Protein AF-A0A452YXM7-F1 (afdb_monomer_lite)

pLDDT: mean 84.39, std 13.65, range [35.69, 95.44]

Organism: Aegilops tauschii subsp. strangulata (NCBI:txid200361)

Sequence (223 aa):
LRSAGEASQRSTREDWAEWMRHFSIALLKESPSPALRTCARLAQLQPSVGRELFAAGFASCWAQMTESSQEQLVRSLKTAFSSQNIPPEILATLLNLAEFMEHDEKPLPIDTRLLGALAEKCRAYAKALHYKEMEFEAVCSKKMGANPVTVVESLIHINNQLHQHEAAIGILTYSQQHLEVQLKESWYEKLHRWDEALRAYTMKSSQASGPLQHSQNLDATLG

Radius of gyration: 25.58 Å; chains: 1; bounding box: 51×56×93 Å

InterPro domains:
  IPR014009 PIK-related kinase, FAT domain [PS51189] (114-223)
  IPR016024 Armadillo-type fold [SSF48371] (12-201)
  IPR050517 DNA Damage Response and Repair Kinase [PTHR11139] (8-211)

Secondary structure (DSSP, 8-state):
-HHHH--TT--SHHHHHHHHHHHHHHHHHH-S-HHHHHHHHHHHH-HHHHHHTHHHHHHHHHTTS-HHHHHHHHHHHHHHHT-TT--HHHHHHHHHHHHHHHHTT---SS-HHHHHHHHHHTT-HHHHHHHHHHHHHHHHTT-S---HHHHHHHHHHHHHHTT-HHHHHHHHHHHHHHS-PPPPHHHHHHTT-HHHHHHHHHHHHHHHTS-------------

Foldseek 3Di:
DLVLLAPPPQDAAVSLLVSLLSNLLVLLCQFPDPVSNVCSVVCVVPVVSSLVCRLVSCVRNVVVDDPVSLVSSLVSLVVQLPDPNRDLVSLVSSLVNQVSCVVVVRHRPDQLCSSLVSCVVSLVLVSVLVSLVVVQVCVLVVVDPDDNQVSLVVNLQSCVSVVNLVVNVVSVVCCVVRVVDDDDLVSCVSSVVVVSSVVVVVVVVVVVPPDPPPPDDPPDPPD

Structure (mmCIF, N/CA/C/O backbone):
data_AF-A0A452YXM7-F1
#
_entry.id   AF-A0A452YXM7-F1
#
loop_
_atom_site.group_PDB
_atom_site.id
_atom_site.type_symbol
_atom_site.label_atom_id
_atom_site.label_alt_id
_atom_site.label_comp_id
_atom_site.label_asym_id
_atom_site.label_entity_id
_atom_site.label_seq_id
_atom_site.pdbx_PDB_ins_code
_atom_site.Cartn_x
_atom_site.Cartn_y
_atom_site.Cartn_z
_atom_site.occupancy
_atom_site.B_iso_or_equiv
_atom_site.auth_seq_id
_atom_site.auth_comp_id
_atom_site.auth_asym_id
_atom_site.auth_atom_id
_atom_site.pdbx_PDB_model_num
ATOM 1 N N . LEU A 1 1 ? 18.292 -1.244 -14.627 1.00 71.50 1 LEU A N 1
ATOM 2 C CA . LEU A 1 1 ? 17.235 -1.101 -13.590 1.00 71.50 1 LEU A CA 1
ATOM 3 C C . LEU A 1 1 ? 17.575 -0.112 -12.476 1.00 71.50 1 LEU A C 1
ATOM 5 O O . LEU A 1 1 ? 16.781 0.792 -12.274 1.00 71.50 1 LEU A O 1
ATOM 9 N N . ARG A 1 2 ? 18.731 -0.224 -11.799 1.00 68.69 2 ARG A N 1
ATOM 10 C CA . ARG A 1 2 ? 19.101 0.634 -10.648 1.00 68.69 2 ARG A CA 1
ATOM 11 C C . ARG A 1 2 ? 18.883 2.140 -10.870 1.00 68.69 2 ARG A C 1
ATOM 13 O O . ARG A 1 2 ? 18.055 2.720 -10.188 1.00 68.69 2 ARG A O 1
ATOM 20 N N . SER A 1 3 ? 19.510 2.721 -11.894 1.00 74.56 3 SER A N 1
ATOM 21 C CA . SER A 1 3 ? 19.358 4.153 -12.215 1.00 74.56 3 SER A CA 1
ATOM 22 C C . SER A 1 3 ? 17.924 4.556 -12.604 1.00 74.56 3 SER A C 1
ATOM 24 O O . SER A 1 3 ? 17.486 5.657 -12.297 1.00 74.56 3 SER A O 1
ATOM 26 N N . ALA A 1 4 ? 17.155 3.659 -13.231 1.00 73.56 4 ALA A N 1
ATOM 27 C CA . ALA A 1 4 ? 15.775 3.953 -13.628 1.00 73.56 4 ALA A CA 1
ATOM 28 C C . ALA A 1 4 ? 14.798 3.946 -12.438 1.00 73.56 4 ALA A C 1
ATOM 30 O O . ALA A 1 4 ? 13.784 4.632 -12.481 1.00 73.56 4 ALA A O 1
ATOM 31 N N . GLY A 1 5 ? 15.104 3.184 -11.381 1.00 67.75 5 GLY A N 1
ATOM 32 C CA . GLY A 1 5 ? 14.313 3.142 -10.151 1.00 67.75 5 GLY A CA 1
ATOM 33 C C . GLY A 1 5 ? 14.591 4.305 -9.195 1.00 67.75 5 GLY A C 1
ATOM 34 O O . GLY A 1 5 ? 13.834 4.495 -8.249 1.00 67.75 5 GLY A O 1
ATOM 35 N N . GLU A 1 6 ? 15.633 5.110 -9.428 1.00 82.62 6 GLU A N 1
ATOM 36 C CA . GLU A 1 6 ? 16.026 6.204 -8.534 1.00 82.62 6 GLU A CA 1
ATOM 37 C C . GLU A 1 6 ? 14.982 7.328 -8.501 1.00 82.62 6 GLU A C 1
ATOM 39 O O . GLU A 1 6 ? 14.812 8.106 -9.442 1.00 82.62 6 GLU A O 1
ATOM 44 N N . ALA A 1 7 ? 14.290 7.411 -7.366 1.00 75.94 7 ALA A N 1
ATOM 45 C CA . ALA A 1 7 ? 13.259 8.406 -7.093 1.00 75.94 7 ALA A CA 1
ATOM 46 C C . ALA A 1 7 ? 13.810 9.709 -6.477 1.00 75.94 7 ALA A C 1
ATOM 48 O O . ALA A 1 7 ? 13.052 10.645 -6.221 1.00 75.94 7 ALA A O 1
ATOM 49 N N . SER A 1 8 ? 15.119 9.794 -6.212 1.00 69.00 8 SER A N 1
ATOM 50 C CA . SER A 1 8 ? 15.745 11.015 -5.693 1.00 69.00 8 SER A CA 1
ATOM 51 C C . SER A 1 8 ? 15.686 12.140 -6.731 1.00 69.00 8 SER A C 1
ATOM 53 O O . SER A 1 8 ? 15.928 11.898 -7.910 1.00 69.00 8 SER A O 1
ATOM 55 N N . GLN A 1 9 ? 15.419 13.371 -6.272 1.00 69.31 9 GLN A N 1
ATOM 56 C CA . GLN A 1 9 ? 15.381 14.613 -7.071 1.00 69.31 9 GLN A CA 1
ATOM 57 C C . GLN A 1 9 ? 14.128 14.843 -7.945 1.00 69.31 9 GLN A C 1
ATOM 59 O O . GLN A 1 9 ? 14.189 15.587 -8.918 1.00 69.31 9 GLN A O 1
ATOM 64 N N . ARG A 1 10 ? 12.975 14.254 -7.603 1.00 78.44 10 ARG A N 1
ATOM 65 C CA . ARG A 1 10 ? 11.697 14.527 -8.293 1.00 78.44 10 ARG A CA 1
ATOM 66 C C . ARG A 1 10 ? 10.879 15.560 -7.524 1.00 78.44 10 ARG A C 1
ATOM 68 O O . ARG A 1 10 ? 10.468 15.293 -6.394 1.00 78.44 10 ARG A O 1
ATOM 75 N N . SER A 1 11 ? 10.650 16.730 -8.117 1.00 80.00 11 SER A N 1
ATOM 76 C CA . SER A 1 11 ? 9.954 17.840 -7.454 1.00 80.00 11 SER A CA 1
ATOM 77 C C . SER A 1 11 ? 8.597 18.156 -8.081 1.00 80.00 11 SER A C 1
ATOM 79 O O . SER A 1 11 ? 7.686 18.525 -7.337 1.00 80.00 11 SER A O 1
ATOM 81 N N . THR A 1 12 ? 8.440 17.963 -9.395 1.00 87.12 12 THR A N 1
ATOM 82 C CA . THR A 1 12 ? 7.217 18.285 -10.152 1.00 87.12 12 THR A CA 1
ATOM 83 C C . THR A 1 12 ? 6.395 17.047 -10.521 1.00 87.12 12 THR A C 1
ATOM 85 O O . THR A 1 12 ? 6.879 15.913 -10.463 1.00 87.12 12 THR A O 1
ATOM 88 N N . ARG A 1 13 ? 5.128 17.244 -10.916 1.00 86.19 13 ARG A N 1
ATOM 89 C CA . ARG A 1 13 ? 4.251 16.152 -11.379 1.00 86.19 13 ARG A CA 1
ATOM 90 C C . ARG A 1 13 ? 4.816 15.491 -12.637 1.00 86.19 13 ARG A C 1
ATOM 92 O O . ARG A 1 13 ? 4.745 14.271 -12.775 1.00 86.19 13 ARG A O 1
ATOM 99 N N . GLU A 1 14 ? 5.392 16.293 -13.521 1.00 87.88 14 GLU A N 1
ATOM 100 C CA . GLU A 1 14 ? 6.008 15.883 -14.777 1.00 87.88 14 GLU A CA 1
ATOM 101 C C . GLU A 1 14 ? 7.248 15.018 -14.521 1.00 87.88 14 GLU A C 1
ATOM 103 O O . GLU A 1 14 ? 7.383 13.960 -15.134 1.00 87.88 14 GLU A O 1
ATOM 108 N N . ASP A 1 15 ? 8.091 15.389 -13.548 1.00 89.69 15 ASP A N 1
ATOM 109 C CA . ASP A 1 15 ? 9.258 14.584 -13.155 1.00 89.69 15 ASP A CA 1
ATOM 110 C C . ASP A 1 15 ? 8.853 13.188 -12.679 1.00 89.69 15 ASP A C 1
ATOM 112 O O . ASP A 1 15 ? 9.506 12.193 -13.000 1.00 89.69 15 ASP A O 1
ATOM 116 N N . TRP A 1 16 ? 7.775 13.111 -11.897 1.00 91.81 16 TRP A N 1
ATOM 117 C CA . TRP A 1 16 ? 7.245 11.850 -11.394 1.00 91.81 16 TRP A CA 1
ATOM 118 C C . TRP A 1 16 ? 6.641 10.998 -12.512 1.00 91.81 16 TRP A C 1
ATOM 120 O O . TRP A 1 16 ? 6.887 9.790 -12.562 1.00 91.81 16 TRP A O 1
ATOM 130 N N . ALA A 1 17 ? 5.886 11.609 -13.428 1.00 90.38 17 ALA A N 1
ATOM 131 C CA . ALA A 1 17 ? 5.333 10.917 -14.589 1.00 90.38 17 ALA A CA 1
ATOM 132 C C . ALA A 1 17 ? 6.445 10.343 -15.478 1.00 90.38 17 ALA A C 1
ATOM 134 O O . ALA A 1 17 ? 6.376 9.185 -15.898 1.00 90.38 17 ALA A O 1
ATOM 135 N N . GLU A 1 18 ? 7.502 11.119 -15.699 1.00 90.38 18 GLU A N 1
ATOM 136 C CA . GLU A 1 18 ? 8.643 10.706 -16.505 1.00 90.38 18 GLU A CA 1
ATOM 137 C C . GLU A 1 18 ? 9.472 9.615 -15.822 1.00 90.38 18 GLU A C 1
ATOM 139 O O . GLU A 1 18 ? 9.869 8.642 -16.468 1.00 90.38 18 GLU A O 1
ATOM 144 N N . TRP A 1 19 ? 9.676 9.715 -14.505 1.00 92.50 19 TRP A N 1
ATOM 145 C CA . TRP A 1 19 ? 10.285 8.651 -13.707 1.00 92.50 19 TRP A CA 1
ATOM 146 C C . TRP A 1 19 ? 9.501 7.341 -13.837 1.00 92.50 19 TRP A C 1
ATOM 148 O O . TRP A 1 19 ? 10.077 6.312 -14.188 1.00 92.50 19 TRP A O 1
ATOM 158 N N . MET A 1 20 ? 8.179 7.382 -13.646 1.00 92.25 20 MET A N 1
ATOM 159 C CA . MET A 1 20 ? 7.320 6.200 -13.742 1.00 92.25 20 MET A CA 1
ATOM 160 C C . MET A 1 20 ? 7.367 5.578 -15.145 1.00 92.25 20 MET A C 1
ATOM 162 O O . MET A 1 20 ? 7.461 4.355 -15.291 1.00 92.25 20 MET A O 1
ATOM 166 N N . ARG A 1 21 ? 7.347 6.414 -16.192 1.00 91.38 21 ARG A N 1
ATOM 167 C CA . ARG A 1 21 ? 7.447 5.982 -17.592 1.00 91.38 21 ARG A CA 1
ATOM 168 C C . ARG A 1 21 ? 8.785 5.299 -17.868 1.00 91.38 21 ARG A C 1
ATOM 170 O O . ARG A 1 21 ? 8.810 4.183 -18.389 1.00 91.38 21 ARG A O 1
ATOM 177 N N . HIS A 1 22 ? 9.893 5.940 -17.500 1.00 92.31 22 HIS A N 1
ATOM 178 C CA . HIS A 1 22 ? 11.233 5.385 -17.676 1.00 92.31 22 HIS A CA 1
ATOM 179 C C . HIS A 1 22 ? 11.429 4.087 -16.906 1.00 92.31 22 HIS A C 1
ATOM 181 O O . HIS A 1 22 ? 11.968 3.128 -17.461 1.00 92.31 22 HIS A O 1
ATOM 187 N N . PHE A 1 23 ? 10.957 4.035 -15.664 1.00 93.50 23 PHE A N 1
ATOM 188 C CA . PHE A 1 23 ? 11.077 2.850 -14.835 1.00 93.50 23 PHE A CA 1
ATOM 189 C C . PHE A 1 23 ? 10.290 1.674 -15.426 1.00 93.50 23 PHE A C 1
ATOM 191 O O . PHE A 1 23 ? 10.847 0.588 -15.593 1.00 93.50 23 PHE A O 1
ATOM 198 N N . SER A 1 24 ? 9.049 1.911 -15.859 1.00 93.81 24 SER A N 1
ATOM 199 C CA . SER A 1 24 ? 8.214 0.895 -16.515 1.00 93.81 24 SER A CA 1
ATOM 200 C C . SER A 1 24 ? 8.867 0.347 -17.785 1.00 93.81 24 SER A C 1
ATOM 202 O O . SER A 1 24 ? 8.970 -0.864 -17.964 1.00 93.81 24 SER A O 1
ATOM 204 N N . ILE A 1 25 ? 9.378 1.220 -18.659 1.00 94.00 25 ILE A N 1
ATOM 205 C CA . ILE A 1 25 ? 10.045 0.795 -19.900 1.00 94.00 25 ILE A CA 1
ATOM 206 C C . ILE A 1 25 ? 11.327 0.015 -19.595 1.00 94.00 25 ILE A C 1
ATOM 208 O O . ILE A 1 25 ? 11.602 -0.985 -20.258 1.00 94.00 25 ILE A O 1
ATOM 212 N N . ALA A 1 26 ? 12.116 0.457 -18.613 1.00 94.00 26 ALA A N 1
ATOM 213 C CA . ALA A 1 26 ? 13.330 -0.243 -18.213 1.00 94.00 26 ALA A CA 1
ATOM 214 C C . ALA A 1 26 ? 13.015 -1.653 -17.692 1.00 94.00 26 ALA A C 1
ATOM 216 O O . ALA A 1 26 ? 13.689 -2.599 -18.087 1.00 94.00 26 ALA A O 1
ATOM 217 N N . LEU A 1 27 ? 11.967 -1.811 -16.878 1.00 94.19 27 LEU A N 1
ATOM 218 C CA . LEU A 1 27 ? 11.500 -3.122 -16.415 1.00 94.19 27 LEU A CA 1
ATOM 219 C C . LEU A 1 27 ? 11.077 -4.025 -17.572 1.00 94.19 27 LEU A C 1
ATOM 221 O O . LEU A 1 27 ? 11.472 -5.184 -17.610 1.00 94.19 27 LEU A O 1
ATOM 225 N N . LEU A 1 28 ? 10.326 -3.502 -18.542 1.00 95.00 28 LEU A N 1
ATOM 226 C CA . LEU A 1 28 ? 9.905 -4.294 -19.697 1.00 95.00 28 LEU A CA 1
ATOM 227 C C . LEU A 1 28 ? 11.094 -4.741 -20.552 1.00 95.00 28 LEU A C 1
ATOM 229 O O . LEU A 1 28 ? 11.128 -5.891 -20.972 1.00 95.00 28 LEU A O 1
ATOM 233 N N . LYS A 1 29 ? 12.084 -3.871 -20.785 1.00 93.81 29 LYS A N 1
ATOM 234 C CA . LYS A 1 29 ? 13.284 -4.206 -21.575 1.00 93.81 29 LYS A CA 1
ATOM 235 C C . LYS A 1 29 ? 14.156 -5.271 -20.915 1.00 93.81 29 LYS A C 1
ATOM 237 O O . LYS A 1 29 ? 14.647 -6.158 -21.605 1.00 93.81 29 LYS A O 1
ATOM 242 N N . GLU A 1 30 ? 14.334 -5.165 -19.603 1.00 92.62 30 GLU A N 1
ATOM 243 C CA . GLU A 1 30 ? 15.185 -6.058 -18.810 1.00 92.62 30 GLU A CA 1
ATOM 244 C C . GLU A 1 30 ? 14.444 -7.323 -18.349 1.00 92.62 30 GLU A C 1
ATOM 246 O O . GLU A 1 30 ? 15.049 -8.212 -17.755 1.00 92.62 30 GLU A O 1
ATOM 251 N N . SER A 1 31 ? 13.138 -7.429 -18.621 1.00 94.06 31 SER A N 1
ATOM 252 C CA . SER A 1 31 ? 12.343 -8.578 -18.201 1.00 94.06 31 SER A CA 1
ATOM 253 C C . SER A 1 31 ? 12.857 -9.870 -18.845 1.00 94.06 31 SER A C 1
ATOM 255 O O . SER A 1 31 ? 13.081 -9.916 -20.060 1.00 94.06 31 SER A O 1
ATOM 257 N N . PRO A 1 32 ? 12.978 -10.971 -18.084 1.00 92.50 32 PRO A N 1
ATOM 258 C CA . PRO A 1 32 ? 13.305 -12.277 -18.646 1.00 92.50 32 PRO A CA 1
ATOM 259 C C . PRO A 1 32 ? 12.192 -12.859 -19.528 1.00 92.50 32 PRO A C 1
ATOM 261 O O . PRO A 1 32 ? 12.480 -13.706 -20.377 1.00 92.50 32 PRO A O 1
ATOM 264 N N . SER A 1 33 ? 10.952 -12.372 -19.413 1.00 94.00 33 SER A N 1
ATOM 265 C CA . SER A 1 33 ? 9.830 -12.796 -20.256 1.00 94.00 33 SER A CA 1
ATOM 266 C C . SER A 1 33 ? 9.912 -12.175 -21.660 1.00 94.00 33 SER A C 1
ATOM 268 O O . SER A 1 33 ? 9.843 -10.949 -21.791 1.00 94.00 33 SER A O 1
ATOM 270 N N . PRO A 1 34 ? 9.992 -12.982 -22.740 1.00 93.81 34 PRO A N 1
ATOM 271 C CA . PRO A 1 34 ? 9.992 -12.462 -24.107 1.00 93.81 34 PRO A CA 1
ATOM 272 C C . PRO A 1 34 ? 8.745 -11.634 -24.435 1.00 93.81 34 PRO A C 1
ATOM 274 O O . PRO A 1 34 ? 8.859 -10.610 -25.103 1.00 93.81 34 PRO A O 1
ATOM 277 N N . ALA A 1 35 ? 7.577 -12.033 -23.919 1.00 94.38 35 ALA A N 1
ATOM 278 C CA . ALA A 1 35 ? 6.320 -11.325 -24.147 1.00 94.38 35 ALA A CA 1
ATOM 279 C C . ALA A 1 35 ? 6.358 -9.895 -23.582 1.00 94.38 35 ALA A C 1
ATOM 281 O O . ALA A 1 35 ? 5.982 -8.947 -24.269 1.00 94.38 35 ALA A O 1
ATOM 282 N N . LEU A 1 36 ? 6.888 -9.722 -22.364 1.00 94.50 36 LEU A N 1
ATOM 283 C CA . LEU A 1 36 ? 7.022 -8.403 -21.735 1.00 94.50 36 LEU A CA 1
ATOM 284 C C . LEU A 1 36 ? 8.057 -7.529 -22.456 1.00 94.50 36 LEU A C 1
ATOM 286 O O . LEU A 1 36 ? 7.812 -6.338 -22.659 1.00 94.50 36 LEU A O 1
ATOM 290 N N . ARG A 1 37 ? 9.166 -8.116 -22.929 1.00 95.44 37 ARG A N 1
ATOM 291 C CA . ARG A 1 37 ? 10.164 -7.387 -23.732 1.00 95.44 37 ARG A CA 1
ATOM 292 C C . ARG A 1 37 ? 9.586 -6.842 -25.031 1.00 95.44 37 ARG A C 1
ATOM 294 O O . ARG A 1 37 ? 9.865 -5.696 -25.382 1.00 95.44 37 ARG A O 1
ATOM 301 N N . THR A 1 38 ? 8.755 -7.614 -25.730 1.00 93.75 38 THR A N 1
ATOM 302 C CA . THR A 1 38 ? 8.102 -7.155 -26.967 1.00 93.75 38 THR A CA 1
ATOM 303 C C . THR A 1 38 ? 7.183 -5.957 -26.712 1.00 93.75 38 THR A C 1
ATOM 305 O O . THR A 1 38 ? 7.134 -5.031 -27.525 1.00 93.75 38 THR A O 1
ATOM 308 N N . CYS A 1 39 ? 6.532 -5.905 -25.546 1.00 94.69 39 CYS A N 1
ATOM 309 C CA . CYS A 1 39 ? 5.696 -4.777 -25.139 1.00 94.69 39 CYS A CA 1
ATOM 310 C C . CYS A 1 39 ? 6.487 -3.492 -24.839 1.00 94.69 39 CYS A C 1
ATOM 312 O O . CYS A 1 39 ? 5.885 -2.421 -24.800 1.00 94.69 39 CYS A O 1
ATOM 314 N N . ALA A 1 40 ? 7.816 -3.537 -24.679 1.00 93.50 40 ALA A N 1
ATOM 315 C CA . ALA A 1 40 ? 8.609 -2.351 -24.345 1.00 93.50 40 ALA A CA 1
ATOM 316 C C . ALA A 1 40 ? 8.501 -1.239 -25.404 1.00 93.50 40 ALA A C 1
ATOM 318 O O . ALA A 1 40 ? 8.408 -0.062 -25.056 1.00 93.50 40 ALA A O 1
ATOM 319 N N . ARG A 1 41 ? 8.473 -1.598 -26.697 1.00 92.75 41 ARG A N 1
ATOM 320 C CA . ARG A 1 41 ? 8.291 -0.625 -27.790 1.00 92.75 41 ARG A CA 1
ATOM 321 C C . ARG A 1 41 ? 6.877 -0.047 -27.794 1.00 92.75 41 ARG A C 1
ATOM 323 O O . ARG A 1 41 ? 6.705 1.139 -28.052 1.00 92.75 41 ARG A O 1
ATOM 330 N N . LEU A 1 42 ? 5.875 -0.866 -27.476 1.00 92.88 42 LEU A N 1
ATOM 331 C CA . LEU A 1 42 ? 4.497 -0.399 -27.359 1.00 92.88 42 LEU A CA 1
ATOM 332 C C . LEU A 1 42 ? 4.340 0.560 -26.173 1.00 92.88 42 LEU A C 1
ATOM 334 O O . LEU A 1 42 ? 3.756 1.622 -26.335 1.00 92.88 42 LEU A O 1
ATOM 338 N N . ALA A 1 43 ? 4.944 0.254 -25.024 1.00 93.38 43 ALA A N 1
ATOM 339 C CA . ALA A 1 43 ? 4.947 1.123 -23.848 1.00 93.38 43 ALA A CA 1
ATOM 340 C C . ALA A 1 43 ? 5.672 2.464 -24.079 1.00 93.38 43 ALA A C 1
ATOM 342 O O . ALA A 1 43 ? 5.341 3.459 -23.438 1.00 93.38 43 ALA A O 1
ATOM 343 N N . GLN A 1 44 ? 6.646 2.515 -24.999 1.00 91.50 44 GLN A N 1
ATOM 344 C CA . GLN A 1 44 ? 7.277 3.772 -25.426 1.00 91.50 44 GLN A CA 1
ATOM 345 C C . GLN A 1 44 ? 6.320 4.670 -26.220 1.00 91.50 44 GLN A C 1
ATOM 347 O O . GLN A 1 44 ? 6.388 5.886 -26.075 1.00 91.50 44 GLN A O 1
ATOM 352 N N . LEU A 1 45 ? 5.461 4.078 -27.055 1.00 92.81 45 LEU A N 1
ATOM 353 C CA . LEU A 1 45 ? 4.482 4.800 -27.873 1.00 92.81 45 LEU A CA 1
ATOM 354 C C . LEU A 1 45 ? 3.211 5.138 -27.084 1.00 92.81 45 LEU A C 1
ATOM 356 O O . LEU A 1 45 ? 2.621 6.190 -27.299 1.00 92.81 45 LEU A O 1
ATOM 360 N N . GLN A 1 46 ? 2.815 4.254 -26.166 1.00 92.88 46 GLN A N 1
ATOM 361 C CA . GLN A 1 46 ? 1.597 4.342 -25.373 1.00 92.88 46 GLN A CA 1
ATOM 362 C C . GLN A 1 46 ? 1.921 4.152 -23.878 1.00 92.88 46 GLN A C 1
ATOM 364 O O . GLN A 1 46 ? 1.975 3.016 -23.395 1.00 92.88 46 GLN A O 1
ATOM 369 N N . PRO A 1 47 ? 2.104 5.244 -23.109 1.00 87.69 47 PRO A N 1
ATOM 370 C CA . PRO A 1 47 ? 2.508 5.171 -21.702 1.00 87.69 47 PRO A CA 1
ATOM 371 C C . PRO A 1 47 ? 1.557 4.380 -20.791 1.00 87.69 47 PRO A C 1
ATOM 373 O O . PRO A 1 47 ? 2.006 3.816 -19.792 1.00 87.69 47 PRO A O 1
ATOM 376 N N . SER A 1 48 ? 0.262 4.289 -21.129 1.00 90.19 48 SER A N 1
ATOM 377 C CA . SER A 1 48 ? -0.710 3.504 -20.351 1.00 90.19 48 SER A CA 1
ATOM 378 C C . SER A 1 48 ? -0.348 2.018 -20.295 1.00 90.19 48 SER A C 1
ATOM 380 O O . SER A 1 48 ? -0.452 1.411 -19.234 1.00 90.19 48 SER A O 1
ATOM 382 N N . VAL A 1 49 ? 0.184 1.462 -21.389 1.00 91.56 49 VAL A N 1
ATOM 383 C CA . VAL A 1 49 ? 0.626 0.059 -21.459 1.00 91.56 49 VAL A CA 1
ATOM 384 C C . VAL A 1 49 ? 1.780 -0.196 -20.493 1.00 91.56 49 VAL A C 1
ATOM 386 O O . VAL A 1 49 ? 1.813 -1.220 -19.816 1.00 91.56 49 VAL A O 1
ATOM 389 N N . GLY A 1 50 ? 2.717 0.753 -20.383 1.00 90.81 50 GLY A N 1
ATOM 390 C CA . GLY A 1 50 ? 3.812 0.661 -19.417 1.00 90.81 50 GLY A CA 1
ATOM 391 C C . GLY A 1 50 ? 3.307 0.607 -17.974 1.00 90.81 50 GLY A C 1
ATOM 392 O O . GLY A 1 50 ? 3.812 -0.183 -17.183 1.00 90.81 50 GLY A O 1
ATOM 393 N N . ARG A 1 51 ? 2.278 1.401 -17.652 1.00 89.62 51 ARG A N 1
ATOM 394 C CA . ARG A 1 51 ? 1.658 1.436 -16.321 1.00 89.62 51 ARG A CA 1
ATOM 395 C C . ARG A 1 51 ? 0.903 0.146 -15.993 1.00 89.62 51 ARG A C 1
ATOM 397 O O . ARG A 1 51 ? 1.030 -0.349 -14.880 1.00 89.62 51 ARG A O 1
ATOM 404 N N . GLU A 1 52 ? 0.148 -0.401 -16.942 1.00 91.75 52 GLU A N 1
ATOM 405 C CA . GLU A 1 52 ? -0.604 -1.653 -16.759 1.00 91.75 52 GLU A CA 1
ATOM 406 C C . GLU A 1 52 ? 0.320 -2.863 -16.586 1.00 91.75 52 GLU A C 1
ATOM 408 O O . GLU A 1 52 ? 0.094 -3.707 -15.723 1.00 91.75 52 GLU A O 1
ATOM 413 N N . LEU A 1 53 ? 1.411 -2.920 -17.354 1.00 94.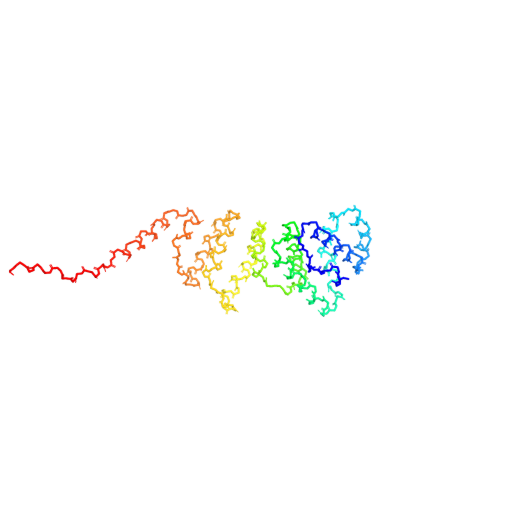75 53 LEU A N 1
ATOM 414 C CA . LEU A 1 53 ? 2.385 -4.010 -17.276 1.00 94.75 53 LEU A CA 1
ATOM 415 C C . LEU A 1 53 ? 3.442 -3.806 -16.186 1.00 94.75 53 LEU A C 1
ATOM 417 O O . LEU A 1 53 ? 4.324 -4.652 -16.034 1.00 94.75 53 LEU A O 1
ATOM 421 N N . PHE A 1 54 ? 3.380 -2.710 -15.428 1.00 95.12 54 PHE A N 1
ATOM 422 C CA . PHE A 1 54 ? 4.405 -2.355 -14.452 1.00 95.12 54 PHE A CA 1
ATOM 423 C C . PHE A 1 54 ? 4.596 -3.437 -13.385 1.00 95.12 54 PHE A C 1
ATOM 425 O O . PHE A 1 54 ? 5.725 -3.862 -13.158 1.00 95.12 54 PHE A O 1
ATOM 432 N N . ALA A 1 55 ? 3.510 -3.917 -12.770 1.00 94.88 55 ALA A N 1
ATOM 433 C CA . ALA A 1 55 ? 3.585 -4.919 -11.705 1.00 94.88 55 ALA A CA 1
ATOM 434 C C . ALA A 1 55 ? 4.146 -6.258 -12.213 1.00 94.88 55 ALA A C 1
ATOM 436 O O . ALA A 1 55 ? 5.068 -6.814 -11.617 1.00 94.88 55 ALA A O 1
ATOM 437 N N . ALA A 1 56 ? 3.678 -6.716 -13.378 1.00 93.88 56 ALA A N 1
ATOM 438 C CA . ALA A 1 56 ? 4.178 -7.933 -14.018 1.00 93.88 56 ALA A CA 1
ATOM 439 C C . ALA A 1 56 ? 5.653 -7.806 -14.446 1.00 93.88 56 ALA A C 1
ATOM 441 O O . ALA A 1 56 ? 6.453 -8.716 -14.226 1.00 93.88 56 ALA A O 1
ATOM 442 N N . GLY A 1 57 ? 6.034 -6.663 -15.027 1.00 94.44 57 GLY A N 1
ATOM 443 C CA . GLY A 1 57 ? 7.417 -6.348 -15.385 1.00 94.44 57 GLY A CA 1
ATOM 444 C C . GLY A 1 57 ? 8.332 -6.296 -14.166 1.00 94.44 57 GLY A C 1
ATOM 445 O O . GLY A 1 57 ? 9.434 -6.844 -14.200 1.00 94.44 57 GLY A O 1
ATOM 446 N N . PHE A 1 58 ? 7.859 -5.698 -13.072 1.00 94.94 58 PHE A N 1
ATOM 447 C CA . PHE A 1 58 ? 8.574 -5.655 -11.805 1.00 94.94 58 PHE A CA 1
ATOM 448 C C . PHE A 1 58 ? 8.792 -7.056 -11.243 1.00 94.94 58 PHE A C 1
ATOM 450 O O . PHE A 1 58 ? 9.941 -7.422 -11.021 1.00 94.94 58 PHE A O 1
ATOM 457 N N . ALA A 1 59 ? 7.736 -7.854 -11.061 1.00 93.88 59 ALA A N 1
ATOM 458 C CA . ALA A 1 59 ? 7.834 -9.198 -10.487 1.00 93.88 59 ALA A CA 1
ATOM 459 C C . ALA A 1 59 ? 8.751 -10.112 -11.315 1.00 93.88 59 ALA A C 1
ATOM 461 O O . ALA A 1 59 ? 9.588 -10.838 -10.774 1.00 93.88 59 ALA A O 1
ATOM 462 N N . SER A 1 60 ? 8.656 -10.008 -12.645 1.00 93.38 60 SER A N 1
ATOM 463 C CA . SER A 1 60 ? 9.501 -10.752 -13.578 1.00 93.38 60 SER A CA 1
ATOM 464 C C . SER A 1 60 ? 10.989 -10.416 -13.417 1.00 93.38 60 SER A C 1
ATOM 466 O O . SER A 1 60 ? 11.820 -11.322 -13.385 1.00 93.38 60 SER A O 1
ATOM 468 N N . CYS A 1 61 ? 11.332 -9.132 -13.282 1.00 92.75 61 CYS A N 1
ATOM 469 C CA . CYS A 1 61 ? 12.705 -8.694 -13.027 1.00 92.75 61 CYS A CA 1
ATOM 470 C C . CYS A 1 61 ? 13.162 -9.033 -11.603 1.00 92.75 61 CYS A C 1
ATOM 472 O O . CYS A 1 61 ? 14.282 -9.502 -11.418 1.00 92.75 61 CYS A O 1
ATOM 474 N N . TRP A 1 62 ? 12.298 -8.825 -10.607 1.00 92.19 62 TRP A N 1
ATOM 475 C CA . TRP A 1 62 ? 12.589 -8.991 -9.182 1.00 92.19 62 TRP A CA 1
ATOM 476 C 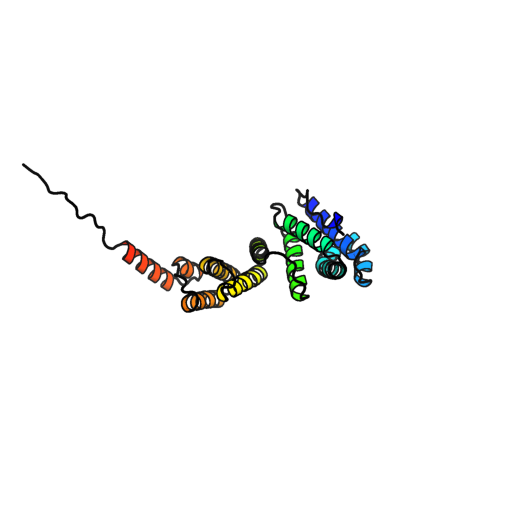C . TRP A 1 62 ? 13.143 -10.379 -8.859 1.00 92.19 62 TRP A C 1
ATOM 478 O O . TRP A 1 62 ? 14.128 -10.487 -8.129 1.00 92.19 62 TRP A O 1
ATOM 488 N N . ALA A 1 63 ? 12.575 -11.422 -9.470 1.00 86.94 63 ALA A N 1
ATOM 489 C CA . ALA A 1 63 ? 12.994 -12.811 -9.286 1.00 86.94 63 ALA A CA 1
ATOM 490 C C . ALA A 1 63 ? 14.438 -13.108 -9.739 1.00 86.94 63 ALA A C 1
ATOM 492 O O . ALA A 1 63 ? 15.018 -14.093 -9.292 1.00 86.94 63 ALA A O 1
ATOM 493 N N . GLN A 1 64 ? 15.021 -12.287 -10.619 1.00 88.50 64 GLN A N 1
ATOM 494 C CA . GLN A 1 64 ? 16.386 -12.473 -11.136 1.00 88.50 64 GLN A CA 1
ATOM 495 C C . GLN A 1 64 ? 17.391 -11.455 -10.584 1.00 88.50 64 GLN A C 1
ATOM 497 O O . GLN A 1 64 ? 18.568 -11.478 -10.945 1.00 88.50 64 GLN A O 1
ATOM 502 N N . MET A 1 65 ? 16.944 -10.536 -9.728 1.00 88.94 65 MET A N 1
ATOM 503 C CA . MET A 1 65 ? 17.807 -9.512 -9.152 1.00 88.94 65 MET A CA 1
ATOM 504 C C . MET A 1 65 ? 18.642 -10.066 -7.998 1.00 88.94 65 MET A C 1
ATOM 506 O O . MET A 1 65 ? 18.190 -10.898 -7.218 1.00 88.94 65 MET A O 1
ATOM 510 N N . THR A 1 66 ? 19.861 -9.544 -7.855 1.00 91.69 66 THR A N 1
ATOM 511 C CA . THR A 1 66 ? 20.680 -9.790 -6.663 1.00 91.69 66 THR A CA 1
ATOM 512 C C . THR A 1 66 ? 20.071 -9.103 -5.442 1.00 91.69 66 THR A C 1
ATOM 514 O O . THR A 1 66 ? 19.463 -8.039 -5.574 1.00 91.69 66 THR A O 1
ATOM 517 N N . GLU A 1 67 ? 20.302 -9.656 -4.250 1.00 90.19 67 GLU A N 1
ATOM 518 C CA . GLU A 1 67 ? 19.810 -9.113 -2.973 1.00 90.19 67 GLU A CA 1
ATOM 519 C C . GLU A 1 67 ? 20.174 -7.627 -2.794 1.00 90.19 67 GLU A C 1
ATOM 521 O O . GLU A 1 67 ? 19.307 -6.790 -2.564 1.00 90.19 67 GLU A O 1
ATOM 526 N N . SER A 1 68 ? 21.427 -7.250 -3.072 1.00 90.88 68 SER A N 1
ATOM 527 C CA . SER A 1 68 ? 21.865 -5.843 -3.043 1.00 90.88 68 SER A CA 1
ATOM 528 C C . SER A 1 68 ? 21.062 -4.932 -3.990 1.00 90.88 68 SER A C 1
ATOM 530 O O . SER A 1 68 ? 20.753 -3.784 -3.658 1.00 90.88 68 SER A O 1
ATOM 532 N N . SER A 1 69 ? 20.687 -5.432 -5.173 1.00 89.25 69 SER A N 1
ATOM 533 C CA . SER A 1 69 ? 19.874 -4.663 -6.123 1.00 89.25 69 SER A CA 1
ATOM 534 C C . SER A 1 69 ? 18.420 -4.548 -5.662 1.00 89.25 69 SER A C 1
ATOM 536 O O . SER A 1 69 ? 17.800 -3.502 -5.866 1.00 89.25 69 SER A O 1
ATOM 538 N N . GLN A 1 70 ? 17.880 -5.603 -5.047 1.00 91.50 70 GLN A N 1
ATOM 539 C CA . GLN A 1 70 ? 16.544 -5.616 -4.449 1.00 91.50 70 GLN A CA 1
ATOM 540 C C . GLN A 1 70 ? 16.450 -4.615 -3.292 1.00 91.50 70 GLN A C 1
ATOM 542 O O . GLN A 1 70 ? 15.541 -3.785 -3.269 1.00 91.50 70 GLN A O 1
ATOM 547 N N . GLU A 1 71 ? 17.429 -4.609 -2.386 1.00 90.81 71 GLU A N 1
ATOM 548 C CA . GLU A 1 71 ? 17.510 -3.647 -1.282 1.00 90.81 71 GLU A CA 1
ATOM 549 C C . GLU A 1 71 ? 17.566 -2.199 -1.773 1.00 90.81 71 GLU A C 1
ATOM 551 O O . GLU A 1 71 ? 16.878 -1.324 -1.238 1.00 90.81 71 GLU A O 1
ATOM 556 N N . GLN A 1 72 ? 18.374 -1.928 -2.802 1.00 88.94 72 GLN A N 1
ATOM 557 C CA . GLN A 1 72 ? 18.458 -0.594 -3.389 1.00 88.94 72 GLN A CA 1
ATOM 558 C C . GLN A 1 72 ? 17.112 -0.169 -3.980 1.00 88.94 72 GLN A C 1
ATOM 560 O O . GLN A 1 72 ? 16.681 0.961 -3.753 1.00 88.94 72 GLN A O 1
ATOM 565 N N . LEU A 1 73 ? 16.428 -1.071 -4.686 1.00 90.19 73 LEU A N 1
ATOM 566 C CA . LEU A 1 73 ? 15.131 -0.777 -5.283 1.00 90.19 73 LEU A CA 1
ATOM 567 C C . LEU A 1 73 ? 14.060 -0.517 -4.219 1.00 90.19 73 LEU A C 1
ATOM 569 O O . LEU A 1 73 ? 13.305 0.446 -4.326 1.00 90.19 73 LEU A O 1
ATOM 573 N N . VAL A 1 74 ? 14.048 -1.308 -3.145 1.00 92.00 74 VAL A N 1
ATOM 574 C CA . VAL A 1 74 ? 13.169 -1.087 -1.988 1.00 92.00 74 VAL A CA 1
ATOM 575 C C . VAL A 1 74 ? 13.464 0.254 -1.328 1.00 92.00 74 VAL A C 1
ATOM 577 O O . VAL A 1 74 ? 12.533 0.970 -0.964 1.00 92.00 74 VAL A O 1
ATOM 580 N N . ARG A 1 75 ? 14.738 0.635 -1.193 1.00 90.69 75 ARG A N 1
ATOM 581 C CA . ARG A 1 75 ? 15.115 1.956 -0.674 1.00 90.69 75 ARG A CA 1
ATOM 582 C C . ARG A 1 75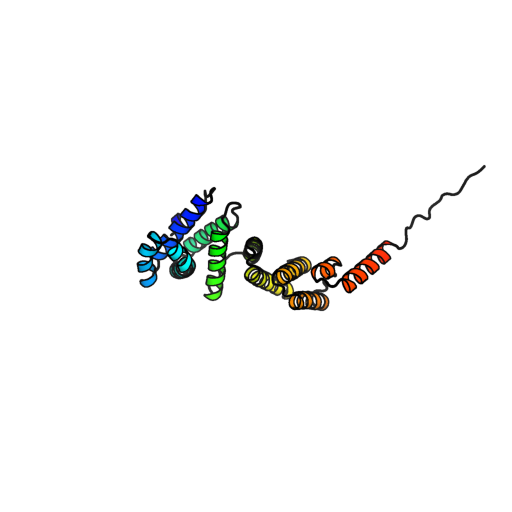 ? 14.557 3.068 -1.563 1.00 90.69 75 ARG A C 1
ATOM 584 O O . ARG A 1 75 ? 13.969 4.004 -1.033 1.00 90.69 75 ARG A O 1
ATOM 591 N N . SER A 1 76 ? 14.663 2.940 -2.885 1.00 90.50 76 SER A N 1
ATOM 592 C CA . SER A 1 76 ? 14.086 3.909 -3.823 1.00 90.50 76 SER A CA 1
ATOM 593 C C . SER A 1 76 ? 12.558 3.983 -3.737 1.00 90.50 76 SER A C 1
ATOM 595 O O . SER A 1 76 ? 12.012 5.085 -3.724 1.00 90.50 76 SER A O 1
ATOM 597 N N . LEU A 1 77 ? 11.867 2.846 -3.602 1.00 91.50 77 LEU A N 1
ATOM 598 C CA . LEU A 1 77 ? 10.416 2.809 -3.382 1.00 91.50 77 LEU A CA 1
ATOM 599 C C . LEU A 1 77 ? 10.029 3.496 -2.067 1.00 91.50 77 LEU A C 1
ATOM 601 O O . LEU A 1 77 ? 9.119 4.319 -2.055 1.00 91.50 77 LEU A O 1
ATOM 605 N N . LYS A 1 78 ? 10.756 3.236 -0.973 1.00 90.38 78 LYS A N 1
ATOM 606 C CA . LYS A 1 78 ? 10.553 3.922 0.316 1.00 90.38 78 LYS A CA 1
ATOM 607 C C . LYS A 1 78 ? 10.756 5.434 0.190 1.00 90.38 78 LYS A C 1
ATOM 609 O O . LYS A 1 78 ? 9.965 6.195 0.735 1.00 90.38 78 LYS A O 1
ATOM 614 N N . THR A 1 79 ? 11.759 5.886 -0.565 1.00 89.75 79 THR A N 1
ATOM 615 C CA . THR A 1 79 ? 11.946 7.315 -0.862 1.00 89.75 79 THR A CA 1
ATOM 616 C C . THR A 1 79 ? 10.764 7.896 -1.640 1.00 89.75 79 THR A C 1
ATOM 618 O O . THR A 1 79 ? 10.319 8.995 -1.316 1.00 89.75 79 THR A O 1
ATOM 621 N N . ALA A 1 80 ? 10.224 7.164 -2.620 1.00 90.31 80 ALA A N 1
ATOM 622 C CA . ALA A 1 80 ? 9.048 7.600 -3.371 1.00 90.31 80 ALA A CA 1
ATOM 623 C C . ALA A 1 80 ? 7.802 7.707 -2.482 1.00 90.31 80 ALA A C 1
ATOM 625 O O . ALA A 1 80 ? 7.111 8.723 -2.510 1.00 90.31 80 ALA A O 1
ATOM 626 N N . PHE A 1 81 ? 7.563 6.705 -1.637 1.00 89.06 81 PHE A N 1
ATOM 627 C CA . PHE A 1 81 ? 6.455 6.679 -0.685 1.00 89.06 81 PHE A CA 1
ATOM 628 C C . PHE A 1 81 ? 6.505 7.811 0.350 1.00 89.06 81 PHE A C 1
ATOM 630 O O . PHE A 1 81 ? 5.461 8.324 0.745 1.00 89.06 81 PHE A O 1
ATOM 637 N N . SER A 1 82 ? 7.702 8.238 0.754 1.00 87.94 82 SER A N 1
ATOM 638 C CA . SER A 1 82 ? 7.890 9.353 1.690 1.00 87.94 82 SER A CA 1
ATOM 639 C C . SER A 1 82 ? 7.816 10.741 1.038 1.00 87.94 82 SER A C 1
ATOM 641 O O . SER A 1 82 ? 7.847 11.749 1.745 1.00 87.94 82 SER A O 1
ATOM 643 N N . SER A 1 83 ? 7.740 10.834 -0.294 1.00 88.06 83 SER A N 1
ATOM 644 C CA . SER A 1 83 ? 7.678 12.119 -0.996 1.00 88.06 83 SER A CA 1
ATOM 645 C C . SER A 1 83 ? 6.312 12.787 -0.826 1.00 88.06 83 SER A C 1
ATOM 647 O O . SER A 1 83 ? 5.269 12.177 -1.055 1.00 88.06 83 SER A O 1
ATOM 649 N N . GLN A 1 84 ? 6.298 14.078 -0.482 1.00 84.00 84 GLN A N 1
ATOM 650 C CA . GLN A 1 84 ? 5.052 14.846 -0.360 1.00 84.00 84 GLN A CA 1
ATOM 651 C C . GLN A 1 84 ? 4.443 15.213 -1.719 1.00 84.00 84 GLN A C 1
ATOM 653 O O . GLN A 1 84 ? 3.227 15.366 -1.817 1.00 84.00 84 GLN A O 1
ATOM 658 N N . ASN A 1 85 ? 5.274 15.296 -2.762 1.00 85.81 85 ASN A N 1
ATOM 659 C CA . ASN A 1 85 ? 4.879 15.752 -4.097 1.00 85.81 85 ASN A CA 1
ATOM 660 C C . ASN A 1 85 ? 4.508 14.598 -5.040 1.00 85.81 85 ASN A C 1
ATOM 662 O O . ASN A 1 85 ? 4.325 14.826 -6.234 1.00 85.81 85 ASN A O 1
ATOM 666 N N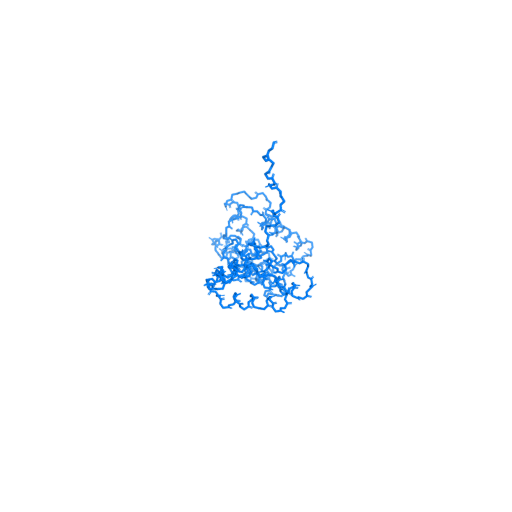 . ILE A 1 86 ? 4.442 13.359 -4.539 1.00 88.38 86 ILE A N 1
ATOM 667 C CA . ILE A 1 86 ? 4.099 12.206 -5.373 1.00 88.38 86 ILE A CA 1
ATOM 668 C C . ILE A 1 86 ? 2.644 12.319 -5.868 1.00 88.38 86 ILE A C 1
ATOM 670 O O . ILE A 1 86 ? 1.724 12.457 -5.055 1.00 88.38 86 ILE A O 1
ATOM 674 N N . PRO A 1 87 ? 2.402 12.243 -7.189 1.00 90.50 87 PRO A N 1
ATOM 675 C CA . PRO A 1 87 ? 1.050 12.253 -7.729 1.00 90.50 87 PRO A CA 1
ATOM 676 C C . PRO A 1 87 ? 0.244 11.023 -7.269 1.00 90.50 87 PRO A C 1
ATOM 678 O O . PRO A 1 87 ? 0.793 9.911 -7.256 1.00 90.50 87 PRO A O 1
ATOM 681 N N . PRO A 1 88 ? -1.056 11.170 -6.942 1.00 88.81 88 PRO A N 1
ATOM 682 C CA . PRO A 1 88 ? -1.900 10.059 -6.498 1.00 88.81 88 PRO A CA 1
ATOM 683 C C . PRO A 1 88 ? -1.936 8.880 -7.475 1.00 88.81 88 PRO A C 1
ATOM 685 O O . PRO A 1 88 ? -2.019 7.730 -7.057 1.00 88.81 88 PRO A O 1
ATOM 688 N N . GLU A 1 89 ? -1.830 9.134 -8.782 1.00 89.06 89 GLU A N 1
ATOM 689 C CA . GLU A 1 89 ? -1.869 8.089 -9.806 1.00 89.06 89 GLU A CA 1
ATOM 690 C C . GLU A 1 89 ? -0.639 7.174 -9.742 1.00 89.06 89 GLU A C 1
ATOM 692 O O . GLU A 1 89 ? -0.736 5.960 -9.956 1.00 89.06 89 GLU A O 1
ATOM 697 N N . ILE A 1 90 ? 0.522 7.746 -9.427 1.00 91.38 90 ILE A N 1
ATOM 698 C CA . ILE A 1 90 ? 1.777 7.004 -9.288 1.00 91.38 90 ILE A CA 1
ATOM 699 C C . ILE A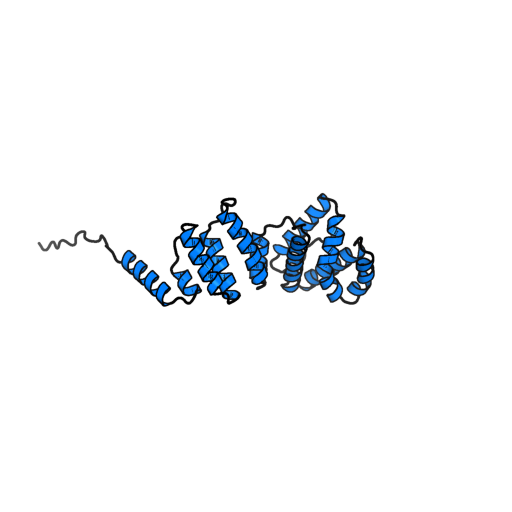 1 90 ? 1.771 6.256 -7.967 1.00 91.38 90 ILE A C 1
ATOM 701 O O . ILE A 1 90 ? 2.064 5.063 -7.954 1.00 91.38 90 ILE A O 1
ATOM 705 N N . LEU A 1 91 ? 1.339 6.908 -6.887 1.00 91.38 91 LEU A N 1
ATOM 706 C CA . LEU A 1 91 ? 1.187 6.253 -5.593 1.00 91.38 91 LEU A CA 1
ATOM 707 C C . LEU A 1 91 ? 0.239 5.045 -5.680 1.00 91.38 91 LEU A C 1
ATOM 709 O O . LEU A 1 91 ? 0.596 3.964 -5.222 1.00 91.38 91 LEU A O 1
ATOM 713 N N . ALA A 1 92 ? -0.901 5.177 -6.366 1.00 90.81 92 ALA A N 1
ATOM 714 C CA . ALA A 1 92 ? -1.811 4.062 -6.632 1.00 90.81 92 ALA A CA 1
ATOM 715 C C . ALA A 1 92 ? -1.140 2.930 -7.430 1.00 90.81 92 ALA A C 1
ATOM 717 O O . ALA A 1 92 ? -1.358 1.757 -7.143 1.00 90.81 92 ALA A O 1
ATOM 718 N N . THR A 1 93 ? -0.282 3.260 -8.398 1.00 92.62 93 THR A N 1
ATOM 719 C CA . THR A 1 93 ? 0.460 2.255 -9.181 1.00 92.62 93 THR A CA 1
ATOM 720 C C . THR A 1 93 ? 1.471 1.499 -8.316 1.00 92.62 93 THR A C 1
ATOM 722 O O . THR A 1 93 ? 1.591 0.282 -8.430 1.00 92.62 93 THR A O 1
ATOM 725 N N . LEU A 1 94 ? 2.163 2.194 -7.411 1.00 93.38 94 LEU A N 1
ATOM 726 C CA . LEU A 1 94 ? 3.091 1.574 -6.463 1.00 93.38 94 LEU A CA 1
ATOM 727 C C . LEU A 1 94 ? 2.363 0.735 -5.399 1.00 93.38 94 LEU A C 1
ATOM 729 O O . LEU A 1 94 ? 2.862 -0.317 -5.010 1.00 93.38 94 LEU A O 1
ATOM 733 N N . LEU A 1 95 ? 1.170 1.151 -4.963 1.00 92.94 95 LEU A N 1
ATOM 734 C CA . LEU A 1 95 ? 0.313 0.348 -4.082 1.00 92.94 95 LEU A CA 1
ATOM 735 C C . LEU A 1 95 ? -0.234 -0.899 -4.794 1.00 92.94 95 LEU A C 1
ATOM 737 O O . LEU A 1 95 ? -0.338 -1.953 -4.178 1.00 92.94 95 LEU A O 1
ATOM 741 N N . ASN A 1 96 ? -0.569 -0.809 -6.085 1.00 93.31 96 ASN A N 1
ATOM 742 C CA . ASN A 1 96 ? -0.919 -1.982 -6.898 1.00 93.31 96 ASN A CA 1
ATOM 743 C C . ASN A 1 96 ? 0.267 -2.942 -7.030 1.00 93.31 96 ASN A C 1
ATOM 745 O O . ASN A 1 96 ? 0.071 -4.150 -7.007 1.00 93.31 96 ASN A O 1
ATOM 749 N N . LEU A 1 97 ? 1.492 -2.420 -7.146 1.00 94.31 97 LEU A N 1
ATOM 750 C CA . LEU A 1 97 ? 2.688 -3.255 -7.143 1.00 94.31 97 LEU A CA 1
ATOM 751 C C . LEU A 1 97 ? 2.846 -4.010 -5.815 1.00 94.31 97 LEU A C 1
ATOM 753 O O . LEU A 1 97 ? 3.128 -5.202 -5.847 1.00 94.31 97 LEU A O 1
ATOM 757 N N . ALA A 1 98 ? 2.688 -3.336 -4.673 1.00 93.12 98 ALA A N 1
ATOM 758 C CA . ALA A 1 98 ? 2.822 -3.978 -3.364 1.00 93.12 98 ALA A CA 1
ATOM 759 C C . ALA A 1 98 ? 1.842 -5.155 -3.206 1.00 93.12 98 ALA A C 1
ATOM 761 O O . ALA A 1 98 ? 2.278 -6.267 -2.929 1.00 93.12 98 ALA A O 1
ATOM 762 N N . GLU A 1 99 ? 0.563 -4.927 -3.512 1.00 91.62 99 GLU A N 1
ATOM 763 C CA . GLU A 1 99 ? -0.483 -5.962 -3.516 1.00 91.62 99 GLU A CA 1
ATOM 764 C C . GLU A 1 99 ? -0.163 -7.110 -4.489 1.00 91.62 99 GLU A C 1
ATOM 766 O O . GLU A 1 99 ? -0.288 -8.283 -4.148 1.00 91.62 99 GLU A O 1
ATOM 771 N N . PHE A 1 100 ? 0.299 -6.793 -5.703 1.00 93.75 100 PHE A N 1
ATOM 772 C CA . PHE A 1 100 ? 0.671 -7.813 -6.686 1.00 93.75 100 PHE A CA 1
ATOM 773 C C . PHE A 1 100 ? 1.795 -8.724 -6.171 1.00 93.75 100 PHE A C 1
ATOM 775 O O . PHE A 1 100 ? 1.757 -9.935 -6.373 1.00 93.75 100 PHE A O 1
ATOM 782 N N . MET A 1 101 ? 2.790 -8.151 -5.490 1.00 93.75 101 MET A N 1
ATOM 783 C CA . MET A 1 101 ? 3.908 -8.899 -4.909 1.00 93.75 101 MET A CA 1
ATOM 784 C C . MET A 1 101 ? 3.485 -9.740 -3.695 1.00 93.75 101 MET A C 1
ATOM 786 O O . MET A 1 101 ? 4.062 -10.801 -3.464 1.00 93.75 101 MET A O 1
ATOM 790 N N . GLU A 1 102 ? 2.478 -9.299 -2.936 1.00 90.44 102 GLU A N 1
ATOM 791 C CA . GLU A 1 102 ? 1.869 -10.090 -1.858 1.00 90.44 102 GLU A CA 1
ATOM 792 C C . GLU A 1 102 ? 1.149 -11.324 -2.412 1.00 90.44 102 GLU A C 1
ATOM 794 O O . GLU A 1 102 ? 1.346 -12.426 -1.903 1.00 90.44 102 GLU A O 1
ATOM 799 N N . HIS A 1 103 ? 0.397 -11.168 -3.506 1.00 89.62 103 HIS A N 1
ATOM 800 C CA . HIS A 1 103 ? -0.251 -12.290 -4.189 1.00 89.62 103 HIS A CA 1
ATOM 801 C C . HIS A 1 103 ? 0.731 -13.277 -4.839 1.00 89.62 103 HIS A C 1
ATOM 803 O O . HIS A 1 103 ? 0.411 -14.459 -4.929 1.00 89.62 103 HIS A O 1
ATOM 809 N N . ASP A 1 104 ? 1.916 -12.828 -5.268 1.00 88.00 104 ASP A N 1
ATOM 810 C CA . ASP A 1 104 ? 2.979 -13.695 -5.813 1.00 88.00 104 ASP A CA 1
ATOM 811 C C . ASP A 1 104 ? 3.821 -14.392 -4.718 1.00 88.00 104 ASP A C 1
ATOM 813 O O . ASP A 1 104 ? 4.891 -14.926 -5.008 1.00 88.00 104 ASP A O 1
ATOM 817 N N . GLU A 1 105 ? 3.380 -14.354 -3.452 1.00 84.88 105 GLU A N 1
ATOM 818 C CA . GLU A 1 105 ? 4.080 -14.908 -2.277 1.00 84.88 105 GLU A CA 1
ATOM 819 C C . GLU A 1 105 ? 5.506 -14.349 -2.075 1.00 84.88 105 GLU A C 1
ATOM 821 O O . GLU A 1 105 ? 6.360 -14.961 -1.428 1.00 84.88 105 GLU A O 1
ATOM 826 N N . LYS A 1 106 ? 5.785 -13.155 -2.613 1.00 87.12 106 LYS A N 1
ATOM 827 C CA . LYS A 1 106 ? 7.083 -12.465 -2.514 1.00 87.12 106 LYS A CA 1
ATOM 828 C C . LYS A 1 106 ? 6.891 -11.028 -2.023 1.00 87.12 106 LYS A C 1
ATOM 830 O O . LYS A 1 106 ? 7.250 -10.088 -2.739 1.00 87.12 106 LYS A O 1
ATOM 835 N N . PRO A 1 107 ? 6.335 -10.827 -0.814 1.00 88.44 107 PRO A N 1
ATOM 836 C CA . PRO A 1 107 ? 6.033 -9.496 -0.311 1.00 88.44 107 PRO A CA 1
ATOM 837 C C . PRO A 1 107 ? 7.295 -8.631 -0.261 1.00 88.44 107 PRO A C 1
ATOM 839 O O . PRO A 1 107 ? 8.372 -9.070 0.152 1.00 88.44 107 PRO A O 1
ATOM 842 N N . LEU A 1 108 ? 7.162 -7.374 -0.686 1.00 90.31 108 LEU A N 1
ATOM 843 C CA . LEU A 1 108 ? 8.259 -6.416 -0.605 1.00 90.31 108 LEU A CA 1
ATOM 844 C C . LEU A 1 108 ? 8.583 -6.135 0.874 1.00 90.31 108 LEU A C 1
ATOM 846 O O . LEU A 1 108 ? 7.656 -5.972 1.665 1.00 90.31 108 LEU A O 1
ATOM 850 N N . PRO A 1 109 ? 9.866 -5.989 1.265 1.00 89.62 109 PRO A N 1
ATOM 851 C CA . PRO A 1 109 ? 10.258 -5.688 2.646 1.00 89.62 109 PRO A CA 1
ATOM 852 C C . PRO A 1 109 ? 9.988 -4.211 3.010 1.00 89.62 109 PRO A C 1
ATOM 854 O O . PRO A 1 109 ? 10.893 -3.390 3.237 1.00 89.62 109 PRO A O 1
ATOM 857 N N . ILE A 1 110 ? 8.706 -3.854 3.032 1.00 89.38 110 ILE A N 1
ATOM 858 C CA . ILE A 1 110 ? 8.137 -2.540 3.324 1.00 89.38 110 ILE A CA 1
ATOM 859 C C . ILE A 1 110 ? 7.156 -2.708 4.488 1.00 89.38 110 ILE A C 1
ATOM 861 O O . ILE A 1 110 ? 6.454 -3.707 4.575 1.00 89.38 110 ILE A O 1
ATOM 865 N N . ASP A 1 111 ? 7.143 -1.744 5.407 1.00 89.31 111 ASP A N 1
ATOM 866 C CA . ASP A 1 111 ? 6.265 -1.790 6.578 1.00 89.31 111 ASP A CA 1
ATOM 867 C C . ASP A 1 111 ? 4.791 -1.728 6.141 1.00 89.31 111 ASP A C 1
ATOM 869 O O . ASP A 1 111 ? 4.379 -0.779 5.464 1.00 89.31 111 ASP A O 1
ATOM 873 N N . THR A 1 112 ? 3.991 -2.715 6.551 1.00 89.75 112 THR A N 1
ATOM 874 C CA . THR A 1 112 ? 2.552 -2.791 6.251 1.00 89.75 112 THR A CA 1
ATOM 875 C C . THR A 1 112 ? 1.803 -1.572 6.783 1.00 89.75 112 THR A C 1
ATOM 877 O O . THR A 1 112 ? 0.869 -1.088 6.145 1.00 89.75 112 THR A O 1
ATOM 880 N N . ARG A 1 113 ? 2.262 -0.980 7.893 1.00 89.94 113 ARG A N 1
ATOM 881 C CA . ARG A 1 113 ? 1.672 0.243 8.463 1.00 89.94 113 ARG A CA 1
ATOM 882 C C . ARG A 1 113 ? 1.840 1.444 7.541 1.00 89.94 113 ARG A C 1
ATOM 884 O O . ARG A 1 113 ? 0.922 2.254 7.411 1.00 89.94 113 ARG A O 1
ATOM 891 N N . LEU A 1 114 ? 2.998 1.544 6.883 1.00 91.38 114 LEU A N 1
ATOM 892 C CA . LEU A 1 114 ? 3.265 2.588 5.896 1.00 91.38 114 LEU A CA 1
ATOM 893 C C . LEU A 1 114 ? 2.359 2.404 4.672 1.00 91.38 114 LEU A C 1
ATOM 895 O O . LEU A 1 114 ? 1.741 3.371 4.231 1.00 91.38 114 LEU A O 1
ATOM 899 N N . LEU A 1 115 ? 2.234 1.175 4.159 1.00 92.62 115 LEU A N 1
ATOM 900 C CA . LEU A 1 115 ? 1.349 0.868 3.029 1.00 92.62 115 LEU A CA 1
ATOM 901 C C . LEU A 1 115 ? -0.120 1.171 3.357 1.00 92.62 115 LEU A C 1
ATOM 903 O O . LEU A 1 115 ? -0.795 1.817 2.557 1.00 92.62 115 LEU A O 1
ATOM 907 N N . GLY A 1 116 ? -0.586 0.807 4.555 1.00 92.81 116 GLY A N 1
ATOM 908 C CA . GLY A 1 116 ? -1.933 1.123 5.035 1.00 92.81 116 GLY A CA 1
ATOM 909 C C . GLY A 1 116 ? -2.209 2.627 5.097 1.00 92.81 116 GLY A C 1
ATOM 910 O O . GLY A 1 116 ? -3.213 3.088 4.558 1.00 92.81 116 GLY A O 1
ATOM 911 N N . ALA A 1 117 ? -1.291 3.412 5.672 1.00 91.25 117 ALA A N 1
ATOM 912 C CA . ALA A 1 117 ? -1.434 4.869 5.752 1.00 91.25 117 ALA A CA 1
ATOM 913 C C . ALA A 1 117 ? -1.446 5.541 4.365 1.00 91.25 117 ALA A C 1
ATOM 915 O O . ALA A 1 117 ? -2.194 6.490 4.120 1.00 91.25 117 ALA A O 1
ATOM 916 N N . LEU A 1 118 ? -0.634 5.044 3.428 1.00 91.50 118 LEU A N 1
ATOM 917 C CA . LEU A 1 118 ? -0.595 5.550 2.055 1.00 91.50 118 LEU A CA 1
ATOM 918 C C . LEU A 1 118 ? -1.847 5.167 1.261 1.00 91.50 118 LEU A C 1
ATOM 920 O O . LEU A 1 118 ? -2.353 5.989 0.493 1.00 91.50 118 LEU A O 1
ATOM 924 N N . ALA A 1 119 ? -2.362 3.953 1.460 1.00 93.31 119 ALA A N 1
ATOM 925 C CA . ALA A 1 119 ? -3.618 3.506 0.871 1.00 93.31 119 ALA A CA 1
ATOM 926 C C . ALA A 1 119 ? -4.796 4.358 1.359 1.00 93.31 119 ALA A C 1
ATOM 928 O O . ALA A 1 119 ? -5.610 4.800 0.546 1.00 93.31 119 ALA A O 1
ATOM 929 N N . GLU A 1 120 ? -4.838 4.676 2.654 1.00 91.38 120 GLU A N 1
ATOM 930 C CA . GLU A 1 120 ? -5.840 5.570 3.237 1.00 91.38 120 GLU A CA 1
ATOM 931 C C . GLU A 1 120 ? -5.746 6.985 2.645 1.00 91.38 120 GLU A C 1
ATOM 933 O O . GLU A 1 120 ? -6.751 7.531 2.186 1.00 91.38 120 GLU A O 1
ATOM 938 N N . LYS A 1 121 ? -4.531 7.546 2.526 1.00 88.31 121 LYS A N 1
ATOM 939 C CA . LYS A 1 121 ? -4.296 8.849 1.873 1.00 88.31 121 LYS A CA 1
ATOM 940 C C . LYS A 1 121 ? -4.786 8.874 0.418 1.00 88.31 121 LYS A C 1
ATOM 942 O O . LYS A 1 121 ? -5.254 9.908 -0.055 1.00 88.31 121 LYS A O 1
ATOM 947 N N . CYS A 1 122 ? -4.705 7.744 -0.285 1.00 88.50 122 CYS A N 1
ATOM 948 C CA . CYS A 1 122 ? -5.201 7.593 -1.656 1.00 88.50 122 CYS A CA 1
ATOM 949 C C . CYS A 1 122 ? -6.697 7.285 -1.753 1.00 88.50 122 CYS A C 1
ATOM 951 O O . CYS A 1 122 ? -7.193 7.110 -2.866 1.00 88.50 122 CYS A O 1
ATOM 953 N N . ARG A 1 123 ? -7.415 7.181 -0.626 1.00 89.56 123 ARG A N 1
ATOM 954 C CA . ARG A 1 123 ? -8.801 6.688 -0.562 1.00 89.56 123 ARG A CA 1
ATOM 955 C C . ARG A 1 123 ? -8.973 5.277 -1.138 1.00 89.56 123 ARG A C 1
ATOM 957 O O . ARG A 1 123 ? -10.070 4.884 -1.525 1.00 89.56 123 ARG A O 1
ATOM 964 N N . ALA A 1 124 ? -7.901 4.487 -1.172 1.00 92.75 124 ALA A N 1
ATOM 965 C CA . ALA A 1 124 ? -7.943 3.071 -1.510 1.00 92.75 124 ALA A CA 1
ATOM 966 C C . ALA A 1 124 ? -8.334 2.268 -0.259 1.00 92.75 124 ALA A C 1
ATOM 968 O O . ALA A 1 124 ? -7.546 1.478 0.262 1.00 92.75 124 ALA A O 1
ATOM 969 N N . TYR A 1 125 ? -9.546 2.508 0.252 1.00 93.38 125 TYR A N 1
ATOM 970 C CA . TYR A 1 125 ? -9.975 2.022 1.567 1.00 93.38 125 TYR A CA 1
ATOM 971 C C . TYR A 1 125 ? -9.974 0.496 1.691 1.00 93.38 125 TYR A C 1
ATOM 973 O O . TYR A 1 125 ? -9.652 -0.006 2.758 1.00 93.38 125 TYR A O 1
ATOM 981 N N . ALA A 1 126 ? -10.230 -0.246 0.608 1.00 93.31 126 ALA A N 1
ATOM 982 C CA . ALA A 1 126 ? -10.137 -1.709 0.621 1.00 93.31 126 ALA A CA 1
ATOM 983 C C . ALA A 1 126 ? -8.706 -2.202 0.919 1.00 93.31 126 ALA A C 1
ATOM 985 O O . ALA A 1 126 ? -8.508 -3.101 1.731 1.00 93.31 126 ALA A O 1
ATOM 986 N N . LYS A 1 127 ? -7.690 -1.560 0.328 1.00 93.44 127 LYS A N 1
ATOM 987 C CA . LYS A 1 127 ? -6.277 -1.876 0.597 1.00 93.44 127 LYS A CA 1
ATOM 988 C C . LYS A 1 127 ? -5.847 -1.411 1.980 1.00 93.44 127 LYS A C 1
ATOM 990 O O . LYS A 1 127 ? -5.117 -2.108 2.673 1.00 93.44 127 LYS A O 1
ATOM 995 N N . ALA A 1 128 ? -6.310 -0.227 2.384 1.00 95.25 128 ALA A N 1
ATOM 996 C CA . ALA A 1 128 ? -6.060 0.290 3.723 1.00 95.25 128 ALA A CA 1
ATOM 997 C C . ALA A 1 128 ? -6.621 -0.659 4.791 1.00 95.25 128 ALA A C 1
ATOM 999 O O . ALA A 1 128 ? -5.935 -0.920 5.776 1.00 95.25 128 ALA A O 1
ATOM 1000 N N . LEU A 1 129 ? -7.824 -1.203 4.563 1.00 95.38 129 LEU A N 1
ATOM 1001 C CA . LEU A 1 129 ? -8.456 -2.192 5.431 1.00 95.38 129 LEU A CA 1
ATOM 1002 C C . LEU A 1 129 ? -7.577 -3.435 5.562 1.00 95.38 129 LEU A C 1
ATOM 1004 O O . LEU A 1 129 ? -7.198 -3.764 6.678 1.00 95.38 129 LEU A O 1
ATOM 1008 N N . HIS A 1 130 ? -7.162 -4.035 4.442 1.00 93.94 130 HIS A N 1
ATOM 1009 C CA . HIS A 1 130 ? -6.293 -5.215 4.437 1.00 93.94 130 HIS A CA 1
ATOM 1010 C C . HIS A 1 130 ? -5.023 -5.021 5.286 1.00 93.94 130 HIS A C 1
ATOM 1012 O O . HIS A 1 130 ? -4.762 -5.786 6.215 1.00 93.94 130 HIS A O 1
ATOM 1018 N N . TYR A 1 131 ? -4.266 -3.945 5.043 1.00 93.50 131 TYR A N 1
ATOM 1019 C CA . TYR A 1 131 ? -3.048 -3.666 5.814 1.00 93.50 131 TYR A CA 1
ATOM 1020 C C . TYR A 1 131 ? -3.324 -3.409 7.297 1.00 93.50 131 TYR A C 1
ATOM 1022 O O . TYR A 1 131 ? -2.518 -3.767 8.159 1.00 93.50 131 TYR A O 1
ATOM 1030 N N . LYS A 1 132 ? -4.460 -2.779 7.611 1.00 93.88 132 LYS A N 1
ATOM 1031 C CA . LYS A 1 132 ? -4.852 -2.486 8.989 1.00 93.88 132 LYS A CA 1
ATOM 1032 C C . LYS A 1 132 ? -5.337 -3.740 9.726 1.00 93.88 132 LYS A C 1
ATOM 1034 O O . LYS A 1 132 ? -5.084 -3.864 10.920 1.00 93.88 132 LYS A O 1
ATOM 1039 N N . GLU A 1 133 ? -5.966 -4.684 9.033 1.00 93.06 133 GLU A N 1
ATOM 1040 C CA . GLU A 1 133 ? -6.346 -5.994 9.574 1.00 93.06 133 GLU A CA 1
ATOM 1041 C C . GLU A 1 133 ? -5.115 -6.853 9.880 1.00 93.06 133 GLU A C 1
ATOM 1043 O O . GLU A 1 133 ? -5.040 -7.436 10.960 1.00 93.06 133 GLU A O 1
ATOM 1048 N N . MET A 1 134 ? -4.097 -6.844 9.011 1.00 90.44 134 MET A N 1
ATOM 1049 C CA . MET A 1 134 ? -2.808 -7.487 9.306 1.00 90.44 134 MET A CA 1
ATOM 1050 C C . MET A 1 134 ? -2.145 -6.889 10.557 1.00 90.44 134 MET A C 1
ATOM 1052 O O . MET A 1 134 ? -1.611 -7.611 11.403 1.00 90.44 134 MET A O 1
ATOM 1056 N N . GLU A 1 135 ? -2.190 -5.559 10.705 1.00 90.31 135 GLU A N 1
ATOM 1057 C CA . GLU A 1 135 ? -1.712 -4.870 11.910 1.00 90.31 135 GLU A CA 1
ATOM 1058 C C . GLU A 1 135 ? -2.508 -5.304 13.154 1.00 90.31 135 GLU A C 1
ATOM 1060 O O . GLU A 1 135 ? -1.927 -5.565 14.210 1.00 90.31 135 GLU A O 1
ATOM 1065 N N . PHE A 1 136 ? -3.829 -5.431 13.029 1.00 89.88 136 PHE A N 1
ATOM 1066 C CA . PHE A 1 136 ? -4.721 -5.859 14.104 1.00 89.88 136 PHE A CA 1
ATOM 1067 C C . PHE A 1 136 ? -4.484 -7.307 14.542 1.00 89.88 136 PHE A C 1
ATOM 1069 O O . PHE A 1 136 ? -4.442 -7.583 15.742 1.00 89.88 136 PHE A O 1
ATOM 1076 N N . GLU A 1 137 ? -4.254 -8.227 13.608 1.00 89.25 137 GLU A N 1
ATOM 1077 C CA . GLU A 1 137 ? -3.907 -9.618 13.912 1.00 89.25 137 GLU A CA 1
ATOM 1078 C C . GLU A 1 137 ? -2.569 -9.712 14.669 1.00 89.25 137 GLU A C 1
ATOM 1080 O O . GLU A 1 137 ? -2.431 -10.452 15.655 1.00 89.25 137 GLU A O 1
ATOM 1085 N N . ALA A 1 138 ? -1.584 -8.904 14.271 1.00 86.00 138 ALA A N 1
ATOM 1086 C CA . ALA A 1 138 ? -0.299 -8.815 14.960 1.00 86.00 138 ALA A CA 1
ATOM 1087 C C . ALA A 1 138 ? -0.439 -8.284 16.403 1.00 86.00 138 ALA A C 1
ATOM 1089 O O . ALA A 1 138 ? 0.261 -8.753 17.307 1.00 86.00 138 ALA A O 1
ATOM 1090 N N . VAL A 1 139 ? -1.370 -7.353 16.640 1.00 83.38 139 VAL A N 1
ATOM 1091 C CA . VAL A 1 139 ? -1.721 -6.869 17.985 1.00 83.38 139 VAL A CA 1
ATOM 1092 C C . VAL A 1 139 ? -2.439 -7.949 18.798 1.00 83.38 139 VAL A C 1
ATOM 1094 O O . VAL A 1 139 ? -2.045 -8.218 19.933 1.00 83.38 139 VAL A O 1
ATOM 1097 N N . CYS A 1 140 ? -3.442 -8.618 18.221 1.00 81.81 140 CYS A N 1
ATOM 1098 C CA . CYS A 1 140 ? -4.197 -9.680 18.896 1.00 81.81 140 CYS A CA 1
ATOM 1099 C C . CYS A 1 140 ? -3.299 -10.844 19.330 1.00 81.81 140 CYS A C 1
ATOM 1101 O O . CYS A 1 140 ? -3.446 -11.384 20.425 1.00 81.81 140 CYS A O 1
ATOM 1103 N N . SER A 1 141 ? -2.318 -11.200 18.500 1.00 81.44 141 SER A N 1
ATOM 1104 C CA . SER A 1 141 ? -1.346 -12.256 18.797 1.00 81.44 141 SER A CA 1
ATOM 1105 C C . SER A 1 141 ? -0.233 -11.836 19.771 1.00 81.44 141 SER A C 1
ATOM 1107 O O . SER A 1 141 ? 0.672 -12.629 20.028 1.00 81.44 141 SER A O 1
ATOM 1109 N N . LYS A 1 142 ? -0.275 -10.609 20.323 1.00 70.81 142 LYS A N 1
ATOM 1110 C CA . LYS A 1 142 ? 0.760 -10.007 21.193 1.00 70.81 142 LYS A CA 1
ATOM 1111 C C . LYS A 1 142 ? 2.167 -10.003 20.581 1.00 70.81 142 LYS A C 1
ATOM 1113 O O . LYS A 1 142 ? 3.156 -9.841 21.292 1.00 70.81 142 LYS A O 1
ATOM 1118 N N . LYS A 1 143 ? 2.272 -10.155 19.258 1.00 63.62 143 LYS A N 1
ATOM 1119 C CA . LYS A 1 143 ? 3.544 -10.126 18.523 1.00 63.62 143 LYS A CA 1
ATOM 1120 C C . LYS A 1 143 ? 4.067 -8.702 18.342 1.00 63.62 143 LYS A C 1
ATOM 1122 O O . LYS A 1 143 ? 5.226 -8.520 17.981 1.00 63.62 143 LYS A O 1
ATOM 1127 N N . MET A 1 144 ? 3.225 -7.697 18.591 1.00 62.53 144 MET A N 1
ATOM 1128 C CA . MET A 1 144 ? 3.537 -6.298 18.338 1.00 62.53 144 MET A CA 1
ATOM 1129 C C . MET A 1 144 ? 3.057 -5.388 19.475 1.00 62.53 144 MET A C 1
ATOM 1131 O O . MET A 1 144 ? 1.924 -5.496 19.931 1.00 62.53 144 MET A O 1
ATOM 1135 N N . GLY A 1 145 ? 3.914 -4.455 19.905 1.00 61.44 145 GLY A N 1
ATOM 1136 C CA . GLY A 1 145 ? 3.629 -3.470 20.960 1.00 61.44 145 GLY A CA 1
ATOM 1137 C C . GLY A 1 145 ? 2.825 -2.247 20.500 1.00 61.44 145 GLY A C 1
ATOM 1138 O O . GLY A 1 145 ? 3.017 -1.159 21.038 1.00 61.44 145 GLY A O 1
ATOM 1139 N N . ALA A 1 146 ? 1.987 -2.381 19.468 1.00 69.06 146 ALA A N 1
ATOM 1140 C CA . ALA A 1 146 ? 1.121 -1.291 19.022 1.00 69.06 146 ALA A CA 1
ATOM 1141 C C . ALA A 1 146 ? -0.095 -1.166 19.951 1.00 69.06 146 ALA A C 1
ATOM 1143 O O . ALA A 1 146 ? -0.589 -2.162 20.477 1.00 69.06 146 ALA A O 1
ATOM 1144 N N . ASN A 1 147 ? -0.577 0.061 20.161 1.00 80.44 147 ASN A N 1
ATOM 1145 C CA . ASN A 1 147 ? -1.732 0.305 21.019 1.00 80.44 147 ASN A CA 1
ATOM 1146 C C . ASN A 1 147 ? -3.007 -0.256 20.346 1.00 80.44 147 ASN A C 1
ATOM 1148 O O . ASN A 1 147 ? -3.396 0.254 19.292 1.00 80.44 147 ASN A O 1
ATOM 1152 N N . PRO A 1 148 ? -3.696 -1.253 20.938 1.00 82.25 148 PRO A N 1
ATOM 1153 C CA . PRO A 1 148 ? -4.898 -1.837 20.342 1.00 82.25 148 PRO A CA 1
ATOM 1154 C C . PRO A 1 148 ? -5.982 -0.795 20.055 1.00 82.25 148 PRO A C 1
ATOM 1156 O O . PRO A 1 148 ? -6.663 -0.864 19.036 1.00 82.25 148 PRO A O 1
ATOM 1159 N N . VAL A 1 149 ? -6.086 0.230 20.905 1.00 84.81 149 VAL A N 1
ATOM 1160 C CA . VAL A 1 149 ? -7.095 1.289 20.789 1.00 84.81 149 VAL A CA 1
ATOM 1161 C C . VAL A 1 149 ? -6.948 2.070 19.481 1.00 84.81 149 VAL A C 1
ATOM 1163 O O . VAL A 1 149 ? -7.949 2.391 18.844 1.00 84.81 149 VAL A O 1
ATOM 1166 N N . THR A 1 150 ? -5.718 2.372 19.054 1.00 87.25 150 THR A N 1
ATOM 1167 C CA . THR A 1 150 ? -5.481 3.169 17.838 1.00 87.25 150 THR A CA 1
ATOM 1168 C C . THR A 1 150 ? -5.753 2.370 16.569 1.00 87.25 150 THR A C 1
ATOM 1170 O O . THR A 1 150 ? -6.263 2.919 15.591 1.00 87.25 150 THR A O 1
ATOM 1173 N N . VAL A 1 151 ? -5.439 1.071 16.585 1.00 89.00 151 VAL A N 1
ATOM 1174 C CA . VAL A 1 151 ? -5.698 0.174 15.451 1.00 89.00 151 VAL A CA 1
ATOM 1175 C C . VAL A 1 151 ? -7.201 -0.025 15.275 1.00 89.00 151 VAL A C 1
ATOM 1177 O O . VAL A 1 151 ? -7.710 0.168 14.175 1.00 89.00 151 VAL A O 1
ATOM 1180 N N . VAL A 1 152 ? -7.925 -0.296 16.366 1.00 89.88 152 VAL A N 1
ATOM 1181 C CA . VAL A 1 152 ? -9.391 -0.434 16.369 1.00 89.88 152 VAL A CA 1
ATOM 1182 C C . VAL A 1 152 ? -10.074 0.846 15.892 1.00 89.88 152 VAL A C 1
ATOM 1184 O O . VAL A 1 152 ? -10.960 0.794 15.043 1.00 89.88 152 VAL A O 1
ATOM 1187 N N . GLU A 1 153 ? -9.635 2.011 16.373 1.00 89.25 153 GLU A N 1
ATOM 1188 C CA . GLU A 1 153 ? -10.189 3.295 15.937 1.00 89.25 153 GLU A CA 1
ATOM 1189 C C . GLU A 1 153 ? -9.993 3.537 14.431 1.00 89.25 153 GLU A C 1
ATOM 1191 O O . GLU A 1 153 ? -10.908 4.019 13.757 1.00 89.25 153 GLU A O 1
ATOM 1196 N N . SER A 1 154 ? -8.829 3.160 13.895 1.00 91.44 154 SER A N 1
ATOM 1197 C CA . SER A 1 154 ? -8.541 3.244 12.458 1.00 91.44 154 SER A CA 1
ATOM 1198 C C . SER A 1 154 ? -9.395 2.260 11.654 1.00 91.44 154 SER A C 1
ATOM 1200 O O . SER A 1 154 ? -9.946 2.628 10.621 1.00 91.44 154 SER A O 1
ATOM 1202 N N . LEU A 1 155 ? -9.567 1.027 12.141 1.00 92.50 155 LEU A N 1
ATOM 1203 C CA . LEU A 1 155 ? -10.413 0.017 11.502 1.00 92.50 155 LEU A CA 1
ATOM 1204 C C . LEU A 1 155 ? -11.878 0.449 11.433 1.00 92.50 155 LEU A C 1
ATOM 1206 O O . LEU A 1 155 ? -12.499 0.311 10.380 1.00 92.50 155 LEU A O 1
ATOM 1210 N N . ILE A 1 156 ? -12.420 1.005 12.519 1.00 90.81 156 ILE A N 1
ATOM 1211 C CA . ILE A 1 156 ? -13.781 1.559 12.542 1.00 90.81 156 ILE A CA 1
ATOM 1212 C C . ILE A 1 156 ? -13.903 2.676 11.501 1.00 90.81 156 ILE A C 1
ATOM 1214 O O . ILE A 1 156 ? -14.854 2.691 10.722 1.00 90.81 156 ILE A O 1
ATOM 1218 N N . HIS A 1 157 ? -12.925 3.587 11.445 1.00 91.75 157 HIS A N 1
ATOM 1219 C CA . HIS A 1 157 ? -12.922 4.661 10.455 1.00 91.75 157 HIS A CA 1
ATOM 1220 C C . HIS A 1 157 ? -12.944 4.124 9.016 1.00 91.75 157 HIS A C 1
ATOM 1222 O O . HIS A 1 157 ? -13.808 4.527 8.238 1.00 91.75 157 HIS A O 1
ATOM 1228 N N . ILE A 1 158 ? -12.046 3.195 8.676 1.00 94.12 158 ILE A N 1
ATOM 1229 C CA . ILE A 1 158 ? -11.940 2.622 7.327 1.00 94.12 158 ILE A CA 1
AT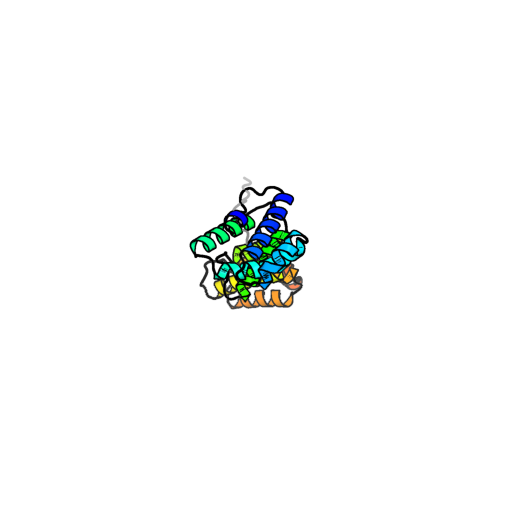OM 1230 C C . ILE A 1 158 ? -13.220 1.864 6.946 1.00 94.12 158 ILE A C 1
ATOM 1232 O O . ILE A 1 158 ? -13.737 2.063 5.848 1.00 94.12 158 ILE A O 1
ATOM 1236 N N . ASN A 1 159 ? -13.780 1.057 7.853 1.00 94.25 159 ASN A N 1
ATOM 1237 C CA . ASN A 1 159 ? -15.029 0.329 7.604 1.00 94.25 159 ASN A CA 1
ATOM 1238 C C . ASN A 1 159 ? -16.210 1.274 7.352 1.00 94.25 159 ASN A C 1
ATOM 1240 O O . ASN A 1 159 ? -17.009 1.035 6.447 1.00 94.25 159 ASN A O 1
ATOM 1244 N N . ASN A 1 160 ? -16.289 2.391 8.077 1.00 91.25 160 ASN A N 1
ATOM 1245 C CA . ASN A 1 160 ? -17.302 3.413 7.817 1.00 91.25 160 ASN A CA 1
ATOM 1246 C C . ASN A 1 160 ? -17.130 4.064 6.436 1.00 91.25 160 ASN A C 1
ATOM 1248 O O . ASN A 1 160 ? -18.123 4.293 5.748 1.00 91.25 160 ASN A O 1
ATOM 1252 N N . GLN A 1 161 ? -15.891 4.325 5.995 1.00 93.38 161 GLN A N 1
ATOM 1253 C CA . GLN A 1 161 ? -15.622 4.829 4.637 1.00 93.38 161 GLN A CA 1
ATOM 1254 C C . GLN A 1 161 ? -15.995 3.813 3.543 1.00 93.38 161 GLN A C 1
ATOM 1256 O O . GLN A 1 161 ? -16.335 4.207 2.432 1.00 93.38 161 GLN A O 1
ATOM 1261 N N . LEU A 1 162 ? -15.969 2.516 3.861 1.00 93.25 162 LEU A N 1
ATOM 1262 C CA . LEU A 1 162 ? -16.438 1.428 2.994 1.00 93.25 162 LEU A CA 1
ATOM 1263 C C . LEU A 1 162 ? -17.946 1.150 3.119 1.00 93.25 162 LEU A C 1
ATOM 1265 O O . LEU A 1 162 ? -18.449 0.237 2.468 1.00 93.25 162 LEU A O 1
ATOM 1269 N N . HIS A 1 163 ? -18.670 1.911 3.947 1.00 91.50 163 HIS A N 1
ATOM 1270 C CA . HIS A 1 163 ? -20.080 1.692 4.286 1.00 91.50 163 HIS A CA 1
ATOM 1271 C C . HIS A 1 163 ? -20.381 0.327 4.941 1.00 91.50 163 HIS A C 1
ATOM 1273 O O . HIS A 1 163 ? -21.526 -0.128 4.949 1.00 91.50 163 HIS A O 1
ATOM 1279 N N . GLN A 1 164 ? -19.378 -0.305 5.553 1.00 91.69 164 GLN A N 1
ATOM 1280 C CA . GLN A 1 164 ? -19.475 -1.592 6.249 1.00 91.69 164 GLN A CA 1
ATOM 1281 C C . GLN A 1 164 ? -19.699 -1.394 7.757 1.00 91.69 164 GLN A C 1
ATOM 1283 O O . GLN A 1 164 ? -18.869 -1.738 8.597 1.00 91.69 164 GLN A O 1
ATOM 1288 N N . HIS A 1 165 ? -20.850 -0.823 8.112 1.00 88.19 165 HIS A N 1
ATOM 1289 C CA . HIS A 1 165 ? -21.178 -0.479 9.501 1.00 88.19 165 HIS A CA 1
ATOM 1290 C C . HIS A 1 165 ? -21.255 -1.708 10.419 1.00 88.19 165 HIS A C 1
ATOM 1292 O O . HIS A 1 165 ? -20.787 -1.663 11.554 1.00 88.19 165 HIS A O 1
ATOM 1298 N N . GLU A 1 166 ? -21.793 -2.827 9.925 1.00 88.88 166 GLU A N 1
ATOM 1299 C CA . GLU A 1 166 ? -21.887 -4.073 10.698 1.00 88.88 166 GLU A CA 1
ATOM 1300 C C . GLU A 1 166 ? -20.505 -4.643 11.043 1.00 88.88 166 GLU A C 1
ATOM 1302 O O . GLU A 1 166 ? -20.280 -5.068 12.176 1.00 88.88 166 GLU A O 1
ATOM 1307 N N . ALA A 1 167 ? -19.551 -4.578 10.108 1.00 91.94 167 ALA A N 1
ATOM 1308 C CA . ALA A 1 167 ? -18.174 -5.001 10.350 1.00 91.94 167 ALA A CA 1
ATOM 1309 C C . ALA A 1 167 ? -17.496 -4.112 11.404 1.00 91.94 167 ALA A C 1
ATOM 1311 O O . ALA A 1 167 ? -16.859 -4.618 12.329 1.00 91.94 167 ALA A O 1
ATOM 1312 N N . ALA A 1 168 ? -17.707 -2.793 11.333 1.00 89.88 168 ALA A N 1
ATOM 1313 C CA . ALA A 1 168 ? -17.194 -1.854 12.328 1.00 89.88 168 ALA A CA 1
ATOM 1314 C C . ALA A 1 168 ? -17.750 -2.132 13.741 1.00 89.88 168 ALA A C 1
ATOM 1316 O O . ALA A 1 168 ? -17.011 -2.054 14.726 1.00 89.88 168 ALA A O 1
ATOM 1317 N N . ILE A 1 169 ? -19.029 -2.516 13.848 1.00 86.81 169 ILE A N 1
ATOM 1318 C CA . ILE A 1 169 ? -19.645 -2.955 15.110 1.00 86.81 169 ILE A CA 1
ATOM 1319 C C . ILE A 1 169 ? -19.007 -4.260 15.593 1.00 86.81 169 ILE A C 1
ATOM 1321 O O . ILE A 1 169 ? -18.635 -4.353 16.762 1.00 86.81 169 ILE A O 1
ATOM 1325 N N . GLY A 1 170 ? -18.825 -5.242 14.706 1.00 90.06 170 GLY A N 1
ATOM 1326 C CA . GLY A 1 170 ? -18.181 -6.513 15.039 1.00 90.06 170 GLY A CA 1
ATOM 1327 C C . GLY A 1 170 ? -16.773 -6.325 15.606 1.00 90.06 170 GLY A C 1
ATOM 1328 O O . GLY A 1 170 ? -16.442 -6.901 16.642 1.00 90.06 170 GLY A O 1
ATOM 1329 N N . ILE A 1 171 ? -15.974 -5.448 14.993 1.00 89.50 171 ILE A N 1
ATOM 1330 C CA . ILE A 1 171 ? -14.620 -5.106 15.454 1.00 89.50 171 ILE A CA 1
ATOM 1331 C C . ILE A 1 171 ? -14.659 -4.468 16.847 1.00 89.50 171 ILE A C 1
ATOM 1333 O O . ILE A 1 171 ? -13.853 -4.828 17.711 1.00 89.50 171 ILE A O 1
ATOM 1337 N N . LEU A 1 172 ? -15.604 -3.554 17.097 1.00 86.00 172 LEU A N 1
ATOM 1338 C CA . LEU A 1 172 ? -15.786 -2.940 18.412 1.00 86.00 172 LEU A CA 1
ATOM 1339 C C . LEU A 1 172 ? -16.141 -3.992 19.471 1.00 86.00 172 LEU A C 1
ATOM 1341 O O . LEU A 1 172 ? -15.472 -4.071 20.500 1.00 86.00 172 LEU A O 1
ATOM 1345 N N . THR A 1 173 ? -17.151 -4.824 19.206 1.00 86.88 173 THR A N 1
ATOM 1346 C CA . THR A 1 173 ? -17.605 -5.870 20.133 1.00 86.88 173 THR A CA 1
ATOM 1347 C C . THR A 1 173 ? -16.501 -6.880 20.432 1.00 86.88 173 THR A C 1
ATOM 1349 O O . THR A 1 173 ? -16.261 -7.197 21.597 1.00 86.88 173 THR A O 1
ATOM 1352 N N . TYR A 1 174 ? -15.774 -7.333 19.409 1.00 88.56 174 TYR A N 1
ATOM 1353 C CA . TYR A 1 174 ? -14.639 -8.237 19.582 1.00 88.56 174 TYR A CA 1
ATOM 1354 C C . TYR A 1 174 ? -13.542 -7.606 20.452 1.00 88.56 174 TYR A C 1
ATOM 1356 O O . TYR A 1 174 ? -13.033 -8.231 21.382 1.00 88.56 174 TYR A O 1
ATOM 1364 N N . SER A 1 175 ? -13.217 -6.335 20.207 1.00 86.31 175 SER A N 1
ATOM 1365 C CA . SER A 1 175 ? -12.173 -5.623 20.953 1.00 86.31 175 SER A CA 1
ATOM 1366 C C . SER A 1 175 ? -12.532 -5.405 22.425 1.00 86.31 175 SER A C 1
ATOM 1368 O O . SER A 1 175 ? -11.654 -5.458 23.285 1.00 86.31 175 SER A O 1
ATOM 1370 N N . GLN A 1 176 ? -13.815 -5.214 22.743 1.00 82.12 176 GLN A N 1
ATOM 1371 C CA . GLN A 1 176 ? -14.282 -5.146 24.131 1.00 82.12 176 GLN A CA 1
ATOM 1372 C C . GLN A 1 176 ? -14.106 -6.480 24.862 1.00 82.12 176 GLN A C 1
ATOM 1374 O O . GLN A 1 176 ? -13.710 -6.494 26.024 1.00 82.12 176 GLN A O 1
ATOM 1379 N N . GLN A 1 177 ? -14.411 -7.590 24.188 1.00 84.62 177 GLN A N 1
ATOM 1380 C CA . GLN A 1 177 ? -14.389 -8.922 24.791 1.00 84.62 177 GLN A CA 1
ATOM 1381 C C . GLN A 1 177 ? -12.970 -9.475 24.950 1.00 84.62 177 GLN A C 1
ATOM 1383 O O . GLN A 1 177 ? -12.685 -10.141 25.941 1.00 84.62 177 GLN A O 1
ATOM 1388 N N . HIS A 1 178 ? -12.085 -9.206 23.986 1.00 81.62 178 HIS A N 1
ATOM 1389 C CA . HIS A 1 178 ? -10.789 -9.885 23.892 1.00 81.62 178 HIS A CA 1
ATOM 1390 C C . HIS A 1 178 ? -9.570 -8.994 24.148 1.00 81.62 178 HIS A C 1
ATOM 1392 O O . HIS A 1 178 ? -8.501 -9.522 24.450 1.00 81.62 178 HIS A O 1
ATOM 1398 N N . LEU A 1 179 ? -9.695 -7.669 24.021 1.00 75.62 179 LEU A N 1
ATOM 1399 C CA . LEU A 1 179 ? -8.562 -6.737 24.116 1.00 75.62 179 LEU A CA 1
ATOM 1400 C C . LEU A 1 179 ? -8.670 -5.767 25.305 1.00 75.62 179 LEU A C 1
ATOM 1402 O O . LEU A 1 179 ? -7.827 -4.880 25.422 1.00 75.62 179 LEU A O 1
ATOM 1406 N N . GLU A 1 180 ? -9.692 -5.917 26.162 1.00 71.44 180 GLU A N 1
ATOM 1407 C CA . GLU A 1 180 ? -9.983 -5.037 27.316 1.00 71.44 180 GLU A CA 1
ATOM 1408 C C . GLU A 1 180 ? -9.941 -3.539 26.959 1.00 71.44 180 GLU A C 1
ATOM 1410 O O . GLU A 1 180 ? -9.569 -2.673 27.754 1.00 71.44 180 GLU A O 1
ATOM 1415 N N . VAL A 1 181 ? -10.307 -3.216 25.718 1.00 70.94 181 VAL A N 1
ATOM 1416 C CA . VAL A 1 181 ? -10.214 -1.855 25.203 1.00 70.94 181 VAL A CA 1
ATOM 1417 C C . VAL A 1 181 ? -11.277 -0.989 25.870 1.00 70.94 181 VAL A C 1
ATOM 1419 O O . VAL A 1 181 ? -12.478 -1.221 25.712 1.00 70.94 181 VAL A O 1
ATOM 1422 N N . GLN A 1 182 ? -10.832 0.042 26.596 1.00 70.00 182 GLN A N 1
ATOM 1423 C CA . GLN A 1 182 ? -11.735 1.036 27.167 1.00 70.00 182 GLN A CA 1
ATOM 1424 C C . GLN A 1 182 ? -12.469 1.779 26.057 1.00 70.00 182 GLN A C 1
ATOM 1426 O O . GLN A 1 182 ? -11.872 2.303 25.113 1.00 70.00 182 GLN A O 1
ATOM 1431 N N . LEU A 1 183 ? -13.788 1.810 26.188 1.00 67.25 183 LEU A N 1
ATOM 1432 C CA . LEU A 1 183 ? -14.655 2.307 25.148 1.00 67.25 183 LEU A CA 1
ATOM 1433 C C . LEU A 1 183 ? -14.684 3.836 25.155 1.00 67.25 183 LEU A C 1
ATOM 1435 O O . LEU A 1 183 ? -14.987 4.451 26.176 1.00 67.25 183 LEU A O 1
ATOM 1439 N N . LYS A 1 184 ? -14.386 4.448 24.007 1.00 73.38 184 LYS A N 1
ATOM 1440 C CA . LYS A 1 184 ? -14.545 5.893 23.814 1.00 73.38 184 LYS A CA 1
ATOM 1441 C C . LYS A 1 184 ? -15.962 6.186 23.335 1.00 73.38 184 LYS A C 1
ATOM 1443 O O . LYS A 1 184 ? -16.448 5.546 22.406 1.00 73.38 184 LYS A O 1
ATOM 1448 N N . GLU A 1 185 ? -16.607 7.190 23.917 1.00 76.06 185 GLU A N 1
ATOM 1449 C CA . GLU A 1 185 ? -17.981 7.578 23.569 1.00 76.06 185 GLU A CA 1
ATOM 1450 C C . GLU A 1 185 ? -18.088 8.021 22.100 1.00 76.06 185 GLU A C 1
ATOM 1452 O O . GLU A 1 185 ? -19.058 7.700 21.413 1.00 76.06 185 GLU A O 1
ATOM 1457 N N . SER A 1 186 ? -17.020 8.637 21.580 1.00 77.88 186 SER A N 1
ATOM 1458 C CA . SER A 1 186 ? -16.892 9.061 20.181 1.00 77.88 186 SER A CA 1
ATOM 1459 C C . SER A 1 186 ? -16.940 7.912 19.166 1.00 77.88 186 SER A C 1
ATOM 1461 O O . SER A 1 186 ? -17.138 8.145 17.974 1.00 77.88 186 SER A O 1
ATOM 1463 N N . TRP A 1 187 ? -16.769 6.656 19.590 1.00 80.75 187 TRP A N 1
ATOM 1464 C CA . TRP A 1 187 ? -16.894 5.504 18.694 1.00 80.75 187 TRP A CA 1
ATOM 1465 C C . TRP A 1 187 ? -18.346 5.196 18.359 1.00 80.75 187 TRP A C 1
ATOM 1467 O O . TRP A 1 187 ? -18.646 4.886 17.210 1.00 80.75 187 TRP A O 1
ATOM 1477 N N . TYR A 1 188 ? -19.262 5.355 19.314 1.00 79.25 188 TYR A N 1
ATOM 1478 C CA . TYR A 1 188 ? -20.689 5.205 19.037 1.00 79.25 188 TYR A CA 1
ATOM 1479 C C . TYR A 1 188 ? -21.206 6.301 18.104 1.00 79.25 188 TYR A C 1
ATOM 1481 O O . TYR A 1 188 ? -22.029 6.012 17.237 1.00 79.25 188 TYR A O 1
ATOM 1489 N N . GLU A 1 189 ? -20.672 7.523 18.213 1.00 80.88 189 GLU A N 1
ATOM 1490 C CA . GLU A 1 189 ? -20.958 8.604 17.259 1.00 80.88 189 GLU A CA 1
ATOM 1491 C C . GLU A 1 189 ? -20.481 8.242 15.850 1.00 80.88 189 GLU A C 1
ATOM 1493 O O . GLU A 1 189 ? -21.253 8.321 14.894 1.00 80.88 189 GLU A O 1
ATOM 1498 N N . LYS A 1 190 ? -19.229 7.772 15.722 1.00 78.75 190 LYS A N 1
ATOM 1499 C CA . LYS A 1 190 ? -18.664 7.315 14.442 1.00 78.75 190 LYS A CA 1
ATOM 1500 C C . LYS A 1 190 ? -19.469 6.162 13.831 1.00 78.75 190 LYS A C 1
ATOM 1502 O O . LYS A 1 190 ? -19.481 6.032 12.617 1.00 78.75 190 LYS A O 1
ATOM 1507 N N . LEU A 1 191 ? -20.130 5.340 14.643 1.00 81.44 191 LEU A N 1
ATOM 1508 C CA . LEU A 1 191 ? -20.962 4.213 14.206 1.00 81.44 191 LEU A CA 1
ATOM 1509 C C . LEU A 1 191 ? -22.443 4.581 13.998 1.00 81.44 191 LEU A C 1
ATOM 1511 O O . LEU A 1 191 ? -23.257 3.687 13.783 1.00 81.44 191 LEU A O 1
ATOM 1515 N N . HIS A 1 192 ? -22.815 5.863 14.096 1.00 79.19 192 HIS A N 1
ATOM 1516 C CA . HIS A 1 192 ? -24.205 6.337 14.023 1.00 79.19 192 HIS A CA 1
ATOM 1517 C C . HIS A 1 192 ? -25.155 5.703 15.063 1.00 79.19 192 HIS A C 1
ATOM 1519 O O . HIS A 1 192 ? -26.372 5.675 14.875 1.00 79.19 192 HIS A O 1
ATOM 1525 N N . ARG A 1 193 ? -24.624 5.222 16.196 1.00 78.69 193 ARG A N 1
ATOM 1526 C CA . ARG A 1 193 ? -25.398 4.632 17.301 1.00 78.69 193 ARG A CA 1
ATOM 1527 C C . ARG A 1 193 ? -25.715 5.688 18.350 1.00 78.69 193 ARG A C 1
ATOM 1529 O O . ARG A 1 193 ? -25.193 5.657 19.464 1.00 78.69 193 ARG A O 1
ATOM 1536 N N . TRP A 1 194 ? -26.570 6.635 17.979 1.00 83.06 194 TRP A N 1
ATOM 1537 C CA . TRP A 1 194 ? -26.874 7.821 18.786 1.00 83.06 194 TRP A CA 1
ATOM 1538 C C . TRP A 1 194 ? -27.392 7.490 20.191 1.00 83.06 194 TRP A C 1
ATOM 1540 O O . TRP A 1 194 ? -26.974 8.136 21.146 1.00 83.06 194 TRP A O 1
ATOM 1550 N N . ASP A 1 195 ? -28.205 6.441 20.349 1.00 82.69 195 ASP A N 1
ATOM 1551 C CA . ASP A 1 195 ? -28.713 6.019 21.664 1.00 82.69 195 ASP A CA 1
ATOM 1552 C C . ASP A 1 195 ? -27.611 5.488 22.592 1.00 82.69 195 ASP A C 1
ATOM 1554 O O . ASP A 1 195 ? -27.667 5.643 23.813 1.00 82.69 195 ASP A O 1
ATOM 1558 N N . GLU A 1 196 ? -26.590 4.837 22.035 1.00 80.81 196 GLU A N 1
ATOM 1559 C CA . GLU A 1 196 ? -25.446 4.340 22.807 1.00 80.81 196 GLU A CA 1
ATOM 1560 C C . GLU A 1 196 ? -24.429 5.422 23.092 1.00 80.81 196 GLU A C 1
ATOM 1562 O O . GLU A 1 196 ? -23.930 5.493 24.215 1.00 80.81 196 GLU A O 1
ATOM 1567 N N . ALA A 1 197 ? -24.196 6.304 22.122 1.00 84.12 197 ALA A N 1
ATOM 1568 C CA . ALA A 1 197 ? -23.411 7.509 22.326 1.00 84.12 197 ALA A CA 1
ATOM 1569 C C . ALA A 1 197 ? -24.017 8.338 23.463 1.00 84.12 197 ALA A C 1
ATOM 1571 O O . ALA A 1 197 ? -23.324 8.640 24.432 1.00 84.12 197 ALA A O 1
ATOM 1572 N N . LEU A 1 198 ? -25.323 8.622 23.405 1.00 83.31 198 LEU A N 1
ATOM 1573 C CA . LEU A 1 198 ? -26.029 9.395 24.422 1.00 83.31 198 LEU A CA 1
ATOM 1574 C C . LEU A 1 198 ? -25.885 8.759 25.807 1.00 83.31 198 LEU A C 1
ATOM 1576 O O . LEU A 1 198 ? -25.465 9.438 26.741 1.00 83.31 198 LEU A O 1
ATOM 1580 N N . ARG A 1 199 ? -26.148 7.451 25.937 1.00 84.12 199 ARG A N 1
ATOM 1581 C CA . ARG A 1 199 ? -25.976 6.727 27.209 1.00 84.12 199 ARG A CA 1
ATOM 1582 C C . ARG A 1 199 ? -24.547 6.824 27.742 1.00 84.12 199 ARG A C 1
ATOM 1584 O O . ARG A 1 199 ? -24.363 7.078 28.932 1.00 84.12 199 ARG A O 1
ATOM 1591 N N . ALA A 1 200 ? -23.548 6.652 26.879 1.00 83.81 200 ALA A N 1
ATOM 1592 C CA . ALA A 1 200 ? -22.145 6.724 27.269 1.00 83.81 200 ALA A CA 1
ATOM 1593 C C . ALA A 1 200 ? -21.752 8.142 27.727 1.00 83.81 200 ALA A C 1
ATOM 1595 O O . ALA A 1 200 ? -21.154 8.300 28.792 1.00 83.81 200 ALA A O 1
ATOM 1596 N N . TYR A 1 201 ? -22.168 9.182 26.996 1.00 83.56 201 TYR A N 1
ATOM 1597 C CA . TYR A 1 201 ? -21.935 10.578 27.379 1.00 83.56 201 TYR A CA 1
ATOM 1598 C C . TYR A 1 201 ? -22.658 10.966 28.668 1.00 83.56 201 TYR A C 1
ATOM 1600 O O . TYR A 1 201 ? -22.058 11.628 29.513 1.00 83.56 201 TYR A O 1
ATOM 1608 N N . THR A 1 202 ? -23.908 10.533 28.864 1.00 85.81 202 THR A N 1
ATOM 1609 C CA . THR A 1 202 ? -24.645 10.770 30.115 1.00 85.81 202 THR A CA 1
ATOM 1610 C C . THR A 1 202 ? -23.954 10.095 31.300 1.00 85.81 202 THR A C 1
ATOM 1612 O O . THR A 1 202 ? -23.839 10.688 32.372 1.00 85.81 202 THR A O 1
ATOM 1615 N N . MET A 1 203 ? -23.435 8.877 31.129 1.00 83.44 203 MET A N 1
ATOM 1616 C CA . MET A 1 203 ? -22.685 8.193 32.185 1.00 83.44 203 MET A CA 1
ATOM 1617 C C . MET A 1 203 ? -21.387 8.939 32.524 1.00 83.44 203 MET A C 1
ATOM 1619 O O . MET A 1 203 ? -21.101 9.166 33.701 1.00 83.44 203 MET A O 1
ATOM 1623 N N . LYS A 1 204 ? -20.648 9.403 31.508 1.00 82.69 204 LYS A N 1
ATOM 1624 C CA . LYS A 1 204 ? -19.433 10.210 31.684 1.00 82.69 204 LYS A CA 1
ATOM 1625 C C . LYS A 1 204 ? -19.713 11.541 32.381 1.00 82.69 204 LYS A C 1
ATOM 1627 O O . LYS A 1 204 ? -18.995 11.907 33.309 1.00 82.69 204 LYS A O 1
ATOM 1632 N N . SER A 1 205 ? -20.760 12.261 31.970 1.00 82.69 205 SER A N 1
ATOM 1633 C CA . SER A 1 205 ? -21.136 13.531 32.597 1.00 82.69 205 SER A CA 1
ATOM 1634 C C . SER A 1 205 ? -21.541 13.324 34.054 1.00 82.69 205 SER A C 1
ATOM 1636 O O . SER A 1 205 ? -21.148 14.110 34.908 1.00 82.69 205 SER A O 1
ATOM 1638 N N . SER A 1 206 ? -22.253 12.238 34.362 1.00 80.94 206 SER A N 1
ATOM 1639 C CA . SER A 1 206 ? -22.640 11.878 35.733 1.00 80.94 206 SER A CA 1
ATOM 1640 C C . SER A 1 206 ? -21.425 11.590 36.621 1.00 80.94 206 SER A C 1
ATOM 1642 O O . SER A 1 206 ? -21.377 12.050 37.757 1.00 80.94 206 SER A O 1
ATOM 1644 N N . GLN A 1 207 ? -20.416 10.887 36.093 1.00 74.81 207 GLN A N 1
ATOM 1645 C CA . GLN A 1 207 ? -19.156 10.611 36.799 1.00 74.81 207 GLN A CA 1
ATOM 1646 C C . GLN A 1 207 ? -18.295 11.866 36.994 1.00 74.81 207 GLN A C 1
ATOM 1648 O O . GLN A 1 207 ? -17.659 12.012 38.032 1.00 74.81 207 GLN A O 1
ATOM 1653 N N . ALA A 1 208 ? -18.308 12.799 36.038 1.00 66.94 208 ALA A N 1
ATOM 1654 C CA . ALA A 1 208 ? -17.648 14.098 36.179 1.00 66.94 208 ALA A CA 1
ATOM 1655 C C . ALA A 1 208 ? -18.369 15.039 37.170 1.00 66.94 208 ALA A C 1
ATOM 1657 O O . ALA A 1 208 ? -17.775 16.007 37.637 1.00 66.94 208 ALA A O 1
ATOM 1658 N N . SER A 1 209 ? -19.635 14.757 37.500 1.00 58.00 209 SER A N 1
ATOM 1659 C CA . SER A 1 209 ? -20.500 15.609 38.330 1.00 58.00 209 SER A CA 1
ATOM 1660 C C . SER A 1 209 ? -20.556 15.210 39.814 1.00 58.00 209 SER A C 1
ATOM 1662 O O . SER A 1 209 ? -21.417 15.709 40.536 1.00 58.00 209 SER A O 1
ATOM 1664 N N . GLY A 1 210 ? -19.664 14.345 40.313 1.00 45.59 210 GLY A N 1
ATOM 1665 C CA . GLY A 1 210 ? -19.646 13.971 41.733 1.00 45.59 210 GLY A CA 1
ATOM 1666 C C . GLY A 1 210 ? -18.247 13.743 42.321 1.00 45.59 210 GLY A C 1
ATOM 1667 O O . GLY A 1 210 ? -17.415 13.126 41.664 1.00 45.59 210 GLY A O 1
ATOM 1668 N N . PRO A 1 211 ? -17.999 14.118 43.592 1.00 45.47 211 PRO A N 1
ATOM 1669 C CA . PRO A 1 211 ? -18.350 15.359 44.277 1.00 45.47 211 PRO A CA 1
ATOM 1670 C C . PRO A 1 211 ? -17.200 16.382 44.187 1.00 45.47 211 PRO A C 1
ATOM 1672 O O . PRO A 1 211 ? -16.041 16.071 44.460 1.00 45.47 211 PRO A O 1
ATOM 1675 N N . LEU A 1 212 ? -17.538 17.641 43.903 1.00 41.91 212 LEU A N 1
ATOM 1676 C CA . LEU A 1 212 ? -16.691 18.785 44.237 1.00 41.91 212 LEU A CA 1
ATOM 1677 C C . LEU A 1 212 ? -16.406 18.763 45.749 1.00 41.91 212 LEU A C 1
ATOM 1679 O O . LEU A 1 212 ? -17.237 19.181 46.554 1.00 41.91 212 LEU A O 1
ATOM 1683 N N . GLN A 1 213 ? -15.217 18.310 46.152 1.00 42.59 213 GLN A N 1
ATOM 1684 C CA . GLN A 1 213 ? -14.623 18.728 47.420 1.00 42.59 213 GLN A CA 1
ATOM 1685 C C . GLN A 1 213 ? -14.232 20.207 47.295 1.00 42.59 213 GLN A C 1
ATOM 1687 O O . GLN A 1 213 ? -13.085 20.550 47.030 1.00 42.59 213 GLN A O 1
ATOM 1692 N N . HIS A 1 214 ? -15.215 21.089 47.449 1.00 38.94 214 HIS A N 1
ATOM 1693 C CA . HIS A 1 214 ? -15.034 22.474 47.886 1.00 38.94 214 HIS A CA 1
ATOM 1694 C C . HIS A 1 214 ? -16.097 22.778 48.948 1.00 38.94 214 HIS A C 1
ATOM 1696 O O . HIS A 1 214 ? -16.938 23.659 48.820 1.00 38.94 214 HIS A O 1
ATOM 1702 N N . SER A 1 215 ? -16.063 21.986 50.019 1.00 40.38 215 SER A N 1
ATOM 1703 C CA . SER A 1 215 ? -16.504 22.427 51.338 1.00 40.38 215 SER A CA 1
ATOM 1704 C C . SER A 1 215 ? -15.243 22.646 52.164 1.00 40.38 215 SER A C 1
ATOM 1706 O O . SER A 1 215 ? -14.781 21.740 52.847 1.00 40.38 215 SER A O 1
ATOM 1708 N N . GLN A 1 216 ? -14.640 23.827 52.032 1.00 36.16 216 GLN A N 1
ATOM 1709 C CA . GLN A 1 216 ? -13.824 24.414 53.090 1.00 36.16 216 GLN A CA 1
ATOM 1710 C C . GLN A 1 216 ? -14.082 25.923 53.118 1.00 36.16 216 GLN A C 1
ATOM 1712 O O . GLN A 1 216 ? -13.629 26.672 52.261 1.00 36.16 216 GLN A O 1
ATOM 1717 N N . ASN A 1 217 ? -14.835 26.306 54.148 1.00 39.72 217 ASN A N 1
ATOM 1718 C CA . ASN A 1 217 ? -14.699 27.534 54.924 1.00 39.72 217 ASN A CA 1
ATOM 1719 C C . ASN A 1 217 ? -14.938 28.867 54.202 1.00 39.72 217 ASN A C 1
ATOM 1721 O O . ASN A 1 217 ? -14.011 29.604 53.883 1.00 39.72 217 ASN A O 1
ATOM 1725 N N . LEU A 1 218 ? -16.213 29.244 54.117 1.00 37.59 218 LEU A N 1
ATOM 1726 C CA . LEU A 1 218 ? -16.618 30.632 54.340 1.00 37.59 218 LEU A CA 1
ATOM 1727 C C . LEU A 1 218 ? -17.377 30.676 55.669 1.00 37.59 218 LEU A C 1
ATOM 1729 O O . LEU A 1 218 ? -18.598 30.807 55.698 1.00 37.59 218 LEU A O 1
ATOM 1733 N N . ASP A 1 219 ? -16.636 30.503 56.768 1.00 37.19 219 ASP A N 1
ATOM 1734 C CA . ASP A 1 219 ? -17.115 30.954 58.070 1.00 37.19 219 ASP A CA 1
ATOM 1735 C C . ASP A 1 219 ? -17.179 32.479 58.020 1.00 37.19 219 ASP A C 1
ATOM 1737 O O . ASP A 1 219 ? -16.181 33.177 57.829 1.00 37.19 219 ASP A O 1
ATOM 1741 N N . ALA A 1 220 ? -18.401 32.979 58.141 1.00 43.56 220 ALA A N 1
ATOM 1742 C CA . ALA A 1 220 ? -18.693 34.376 58.344 1.00 43.56 220 ALA A CA 1
ATOM 1743 C C . ALA A 1 220 ? -18.217 34.791 59.743 1.00 43.56 220 ALA A C 1
ATOM 1745 O O . ALA A 1 220 ? -18.886 34.524 60.738 1.00 43.56 220 ALA A O 1
ATOM 1746 N N . THR A 1 221 ? -17.091 35.494 59.830 1.00 38.66 221 THR A N 1
ATOM 1747 C CA . THR A 1 221 ? -16.788 36.354 60.979 1.00 38.66 221 THR A CA 1
ATOM 1748 C C . THR A 1 221 ? -17.417 37.726 60.747 1.00 38.66 221 THR A C 1
ATOM 1750 O O . THR A 1 221 ? -16.834 38.613 60.128 1.00 38.66 221 THR A O 1
ATOM 1753 N N . LEU A 1 222 ? -18.648 37.883 61.240 1.00 37.25 222 LEU A N 1
ATOM 1754 C CA . LEU A 1 222 ? -19.182 39.172 61.678 1.00 37.25 222 LEU A CA 1
ATOM 1755 C C . LEU A 1 222 ? -18.888 39.295 63.177 1.00 37.25 222 LEU A C 1
ATOM 1757 O O . LEU A 1 222 ? -19.426 38.525 63.974 1.00 37.25 222 LEU A O 1
ATOM 1761 N N . GLY A 1 223 ? -18.025 40.246 63.528 1.00 35.69 223 GLY A N 1
ATOM 1762 C CA . GLY A 1 223 ? -17.635 40.605 64.890 1.00 35.69 223 GLY A CA 1
ATOM 1763 C C . GLY A 1 223 ? -16.582 41.695 64.865 1.00 35.69 223 GLY A C 1
ATOM 1764 O O . GLY A 1 223 ? -15.440 41.362 64.488 1.00 35.69 223 GLY A O 1
#